Protein AF-Q31TM0-F1 (afdb_monomer_lite)

Secondary structure (DSSP, 8-state):
-PPPP---------S-HHHHHHHHHHS-----HHHHHHHHHHHHHHHHTT---SS-----GGG--TT-TT-S-----TTTTTTHHHHHHHHS-GGG--HHHHHHHHHH------HHHIIIIIHHHHTTT-S----HHHHHHTT-B-TTSPBTTGGGS-HHHHHHHT--GGGGPPSSHHHHHHHT-GGGGT-HHHHHHHS-HHHHHHHGGGS-HHHHHHTHHHHHHHHHHHHHHHHH-HHHHHHHHHHHHHHHHHHHSS--

Structure (mmCIF, N/CA/C/O backbone):
data_AF-Q31TM0-F1
#
_entry.id   AF-Q31TM0-F1
#
loop_
_atom_site.group_PDB
_atom_site.id
_atom_site.type_symbol
_atom_site.label_atom_id
_atom_site.label_alt_id
_atom_site.label_comp_id
_atom_site.label_asym_id
_atom_site.label_entity_id
_atom_site.label_seq_id
_atom_site.pdbx_PDB_ins_code
_atom_site.Cartn_x
_atom_site.Cartn_y
_atom_site.Cartn_z
_atom_site.occupancy
_atom_site.B_iso_or_equiv
_atom_site.auth_seq_id
_atom_site.auth_comp_id
_atom_site.auth_asym_id
_atom_site.auth_atom_id
_atom_site.pdbx_PDB_model_num
ATOM 1 N N . MET A 1 1 ? 28.522 33.015 -28.662 1.00 38.97 1 MET A N 1
ATOM 2 C CA . MET A 1 1 ? 28.038 31.876 -29.469 1.00 38.97 1 MET A CA 1
ATOM 3 C C . MET A 1 1 ? 28.571 30.618 -28.798 1.00 38.97 1 MET A C 1
ATOM 5 O O . MET A 1 1 ? 29.734 30.290 -28.986 1.00 38.97 1 MET A O 1
ATOM 9 N N . GLU A 1 2 ? 27.799 30.023 -27.887 1.00 43.00 2 GLU A N 1
ATOM 10 C CA . GLU A 1 2 ? 28.211 28.817 -27.150 1.00 43.00 2 GLU A CA 1
ATOM 11 C C . GLU A 1 2 ? 28.166 27.595 -28.074 1.00 43.00 2 GLU A C 1
ATOM 13 O O . GLU A 1 2 ? 27.165 27.345 -28.744 1.00 43.00 2 GLU A O 1
ATOM 18 N N . SER A 1 3 ? 29.270 26.850 -28.145 1.00 52.66 3 SER A N 1
ATOM 19 C CA . SER A 1 3 ? 29.362 25.613 -28.918 1.00 52.66 3 SER A CA 1
ATOM 20 C C . SER A 1 3 ? 28.694 24.461 -28.167 1.00 52.66 3 SER A C 1
ATOM 22 O O . SER A 1 3 ? 29.086 24.153 -27.042 1.00 52.66 3 SER A O 1
ATOM 24 N N . LEU A 1 4 ? 27.732 23.797 -28.810 1.00 50.12 4 LEU A N 1
ATOM 25 C CA . LEU A 1 4 ? 27.072 22.592 -28.298 1.00 50.12 4 LEU A CA 1
ATOM 26 C C . LEU A 1 4 ? 28.089 21.471 -27.982 1.00 50.12 4 LEU A C 1
ATOM 28 O O . LEU A 1 4 ? 29.068 21.306 -28.719 1.00 50.12 4 LEU A O 1
ATOM 32 N N . PRO A 1 5 ? 27.863 20.665 -26.925 1.00 53.03 5 PRO A N 1
ATOM 33 C CA . PRO A 1 5 ? 28.752 19.566 -26.560 1.00 53.03 5 PRO A CA 1
ATOM 34 C C . PRO A 1 5 ? 28.793 18.496 -27.664 1.00 53.03 5 PRO A C 1
ATOM 36 O O . PRO A 1 5 ? 27.768 17.948 -28.066 1.00 53.03 5 PRO A O 1
ATOM 39 N N . LYS A 1 6 ? 30.000 18.184 -28.155 1.00 64.81 6 LYS A N 1
ATOM 40 C CA . LYS A 1 6 ? 30.239 17.104 -29.124 1.00 64.81 6 LYS A CA 1
ATOM 41 C C . LYS A 1 6 ? 30.103 15.753 -28.421 1.00 64.81 6 LYS A C 1
ATOM 43 O O . LYS A 1 6 ? 30.952 15.392 -27.611 1.00 64.81 6 LYS A O 1
ATOM 48 N N . ILE A 1 7 ? 29.057 14.998 -28.751 1.00 67.88 7 ILE A N 1
ATOM 49 C CA . ILE A 1 7 ? 28.932 13.595 -28.340 1.00 67.88 7 ILE A CA 1
ATOM 50 C C . ILE A 1 7 ? 30.032 12.805 -29.069 1.00 67.88 7 ILE A C 1
ATOM 52 O O . ILE A 1 7 ? 30.091 12.865 -30.300 1.00 67.88 7 ILE A O 1
ATOM 56 N N . PRO A 1 8 ? 30.920 12.082 -28.366 1.00 70.25 8 PRO A N 1
ATOM 57 C CA . PRO A 1 8 ? 31.926 11.256 -29.016 1.00 70.25 8 PRO A CA 1
ATOM 58 C C . PRO A 1 8 ? 31.237 10.056 -29.673 1.00 70.25 8 PRO A C 1
ATOM 60 O O . PRO A 1 8 ? 30.862 9.091 -29.010 1.00 70.25 8 PRO A O 1
ATOM 63 N N . VAL A 1 9 ? 31.053 10.126 -30.990 1.00 71.88 9 VAL A N 1
ATOM 64 C CA . VAL A 1 9 ? 30.514 9.029 -31.799 1.00 71.88 9 VAL A CA 1
ATOM 65 C C . VAL A 1 9 ? 31.681 8.242 -32.388 1.00 71.88 9 VAL A C 1
ATOM 67 O O . VAL A 1 9 ? 32.534 8.807 -33.071 1.00 71.88 9 VAL A O 1
ATOM 70 N N . LYS A 1 10 ? 31.722 6.929 -32.140 1.00 70.81 10 LYS A N 1
ATOM 71 C CA . LYS A 1 10 ? 32.615 6.020 -32.869 1.00 70.81 10 LYS A CA 1
ATOM 72 C C . LYS A 1 10 ? 31.936 5.612 -34.170 1.00 70.81 10 LYS A C 1
ATOM 74 O O . LYS A 1 10 ? 30.923 4.921 -34.145 1.00 70.81 10 LYS A O 1
ATOM 79 N N . TYR A 1 11 ? 32.502 6.050 -35.287 1.00 78.81 11 TYR A N 1
ATOM 80 C CA . TYR A 1 11 ? 32.097 5.606 -36.614 1.00 78.81 11 TYR A CA 1
ATOM 81 C C . TYR A 1 11 ? 32.825 4.304 -36.952 1.00 78.81 11 TYR A C 1
ATOM 83 O O . TYR A 1 11 ? 34.052 4.244 -36.874 1.00 78.81 11 TYR A O 1
ATOM 91 N N . VAL A 1 12 ? 32.068 3.267 -37.302 1.00 78.69 12 VAL A N 1
ATOM 92 C CA . VAL A 1 12 ? 32.599 1.974 -37.741 1.00 78.69 12 VAL A CA 1
ATOM 93 C C . VAL A 1 12 ? 31.992 1.667 -39.100 1.00 78.69 12 VAL A C 1
ATOM 95 O O . VAL A 1 12 ? 30.773 1.705 -39.256 1.00 78.69 12 VAL A O 1
ATOM 98 N N . GLN A 1 13 ? 32.845 1.372 -40.077 1.00 79.38 13 GLN A N 1
ATOM 99 C CA . GLN A 1 13 ? 32.445 0.979 -41.420 1.00 79.38 13 GLN A CA 1
ATOM 100 C C . GLN A 1 13 ? 32.870 -0.469 -41.645 1.00 79.38 13 GLN A C 1
ATOM 102 O O . GLN A 1 13 ? 34.040 -0.797 -41.465 1.00 79.38 13 GLN A O 1
ATOM 107 N N . ALA A 1 14 ? 31.915 -1.317 -42.020 1.00 80.88 14 ALA A N 1
ATOM 108 C CA . ALA A 1 14 ? 32.162 -2.716 -42.341 1.00 80.88 14 ALA A CA 1
ATOM 109 C C . ALA A 1 14 ? 32.022 -2.943 -43.857 1.00 80.88 14 ALA A C 1
ATOM 111 O O . ALA A 1 14 ? 31.182 -2.297 -44.492 1.00 80.88 14 ALA A O 1
ATOM 112 N N . PRO A 1 15 ? 32.811 -3.858 -44.445 1.00 82.69 15 PRO A N 1
ATOM 113 C CA . PRO A 1 15 ? 32.737 -4.204 -45.864 1.00 82.69 15 PRO A CA 1
ATOM 114 C C . PRO A 1 15 ? 31.468 -4.994 -46.225 1.00 82.69 15 PRO A C 1
ATOM 116 O O . PRO A 1 15 ? 31.106 -5.071 -47.397 1.00 82.69 15 PRO A O 1
ATOM 119 N N . SER A 1 16 ? 30.783 -5.581 -45.237 1.00 86.38 16 SER A N 1
ATOM 120 C CA . SER A 1 16 ? 29.563 -6.364 -45.428 1.00 86.38 16 SER A CA 1
ATOM 121 C C . SER A 1 16 ? 28.640 -6.280 -44.215 1.00 86.38 16 SER A C 1
ATOM 123 O O . SER A 1 16 ? 29.090 -6.252 -43.070 1.00 86.38 16 SER A O 1
ATOM 125 N N . TYR A 1 17 ? 27.328 -6.326 -44.460 1.00 80.31 17 TYR A N 1
ATOM 126 C CA . TYR A 1 17 ? 26.327 -6.444 -43.397 1.00 80.31 17 TYR A CA 1
ATOM 127 C C . TYR A 1 17 ? 26.433 -7.763 -42.620 1.00 80.31 17 TYR A C 1
ATOM 129 O O . TYR A 1 17 ? 25.988 -7.827 -41.477 1.00 80.31 17 TYR A O 1
ATOM 137 N N . LYS A 1 18 ? 27.037 -8.807 -43.205 1.00 84.81 18 LYS A N 1
ATOM 138 C CA . LYS A 1 18 ? 27.198 -10.116 -42.558 1.00 84.81 18 LYS A CA 1
ATOM 139 C C . LYS A 1 18 ? 28.000 -10.018 -41.257 1.00 84.81 18 LYS A C 1
ATOM 141 O O . LYS A 1 18 ? 27.531 -10.497 -40.234 1.00 84.81 18 LYS A O 1
ATOM 146 N N . GLU A 1 19 ? 29.139 -9.330 -41.287 1.00 79.50 19 GLU A N 1
ATOM 147 C CA . GLU A 1 19 ? 30.010 -9.145 -40.116 1.00 79.50 19 GLU A CA 1
ATOM 148 C C . GLU A 1 19 ? 29.294 -8.372 -38.998 1.00 79.50 19 GLU A C 1
ATOM 150 O O . GLU A 1 19 ? 29.421 -8.690 -37.818 1.00 79.50 19 GLU A O 1
ATOM 155 N N . ILE A 1 20 ? 28.466 -7.389 -39.374 1.00 79.81 20 ILE A N 1
ATOM 156 C CA . ILE A 1 20 ? 27.627 -6.643 -38.429 1.00 79.81 20 ILE A CA 1
ATOM 157 C C . ILE A 1 20 ? 26.619 -7.588 -37.760 1.00 79.81 20 ILE A C 1
ATOM 159 O O . ILE A 1 20 ? 26.466 -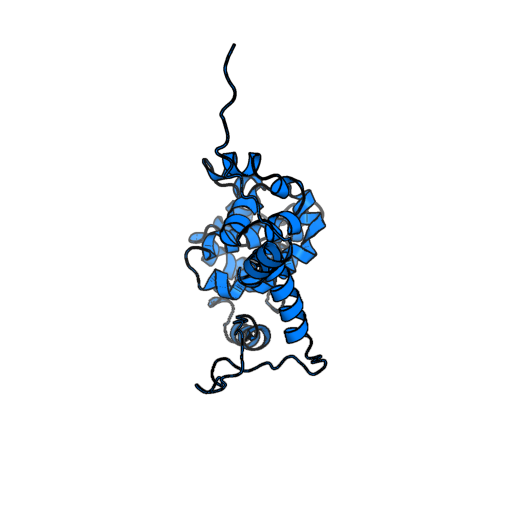7.561 -36.540 1.00 79.81 20 ILE A O 1
ATOM 163 N N . PHE A 1 21 ? 25.934 -8.430 -38.538 1.00 78.00 21 PHE A N 1
ATOM 164 C CA . PHE A 1 21 ? 24.945 -9.366 -38.002 1.00 78.00 21 PHE A CA 1
ATOM 165 C C . PHE A 1 21 ? 25.566 -10.484 -37.157 1.00 78.00 21 PHE A C 1
ATOM 167 O O . PHE A 1 21 ? 24.959 -10.868 -36.159 1.00 78.00 21 PHE A O 1
ATOM 174 N N . GLU A 1 22 ? 26.767 -10.961 -37.490 1.00 80.81 22 GLU A N 1
ATOM 175 C CA . GLU A 1 22 ? 27.511 -11.942 -36.687 1.00 80.81 22 GLU A CA 1
ATOM 176 C C . GLU A 1 22 ? 27.846 -11.372 -35.300 1.00 80.81 22 GLU A C 1
ATOM 178 O O . GLU A 1 22 ? 27.454 -11.952 -34.287 1.00 80.81 22 GLU A O 1
ATOM 183 N N . VAL A 1 23 ? 28.411 -10.163 -35.229 1.00 79.00 23 VAL A N 1
ATOM 184 C CA . VAL A 1 23 ? 28.702 -9.490 -33.947 1.00 79.00 23 VAL A CA 1
ATOM 185 C C . VAL A 1 23 ? 27.425 -9.205 -33.143 1.00 79.00 23 VAL A C 1
ATOM 187 O O . VAL A 1 23 ? 27.385 -9.388 -31.922 1.00 79.00 23 VAL A O 1
ATOM 190 N N . LEU A 1 24 ? 26.343 -8.787 -33.808 1.00 69.94 24 LEU A N 1
ATOM 191 C CA . LEU A 1 24 ? 25.044 -8.589 -33.155 1.00 69.94 24 LEU A CA 1
ATOM 192 C C . LEU A 1 24 ? 24.437 -9.902 -32.638 1.00 69.94 24 LEU A C 1
ATOM 194 O O . LEU A 1 24 ? 23.690 -9.869 -31.660 1.00 69.94 24 LEU A O 1
ATOM 198 N N . SER A 1 25 ? 24.748 -11.038 -33.267 1.00 70.44 25 SER A N 1
ATOM 199 C CA . SER A 1 25 ? 24.285 -12.363 -32.841 1.00 70.44 25 SER A CA 1
ATOM 200 C C . SER A 1 25 ? 25.057 -12.909 -31.636 1.00 70.44 25 SER A C 1
ATOM 202 O O . SER A 1 25 ? 24.469 -13.577 -30.788 1.00 70.44 25 SER A O 1
ATOM 204 N N . GLU A 1 26 ? 26.340 -12.560 -31.506 1.00 70.19 26 GLU A N 1
ATOM 205 C CA . GLU A 1 26 ? 27.192 -12.906 -30.357 1.00 70.19 26 GLU A CA 1
ATOM 206 C C . GLU A 1 26 ? 26.934 -12.008 -29.141 1.00 70.19 26 GLU A C 1
ATOM 208 O O . GLU A 1 26 ? 27.196 -12.373 -27.989 1.00 70.19 26 GLU A O 1
ATOM 213 N N . THR A 1 27 ? 26.377 -10.820 -29.375 1.00 62.19 27 THR A N 1
ATOM 214 C CA . THR A 1 27 ? 25.988 -9.916 -28.300 1.00 62.19 27 THR A CA 1
ATOM 215 C C . THR A 1 27 ? 24.775 -10.502 -27.579 1.00 62.19 27 THR A C 1
ATOM 217 O O . THR A 1 27 ? 23.656 -10.444 -28.088 1.00 62.19 27 THR A O 1
ATOM 220 N N . LYS A 1 28 ? 24.968 -11.044 -26.364 1.00 56.69 28 LYS A N 1
ATOM 221 C CA . LYS A 1 28 ? 23.858 -11.470 -25.493 1.00 56.69 28 LYS A CA 1
ATOM 222 C C . LYS A 1 28 ? 22.841 -10.333 -25.401 1.00 56.69 28 LYS A C 1
ATOM 224 O O . LYS A 1 28 ? 23.113 -9.311 -24.764 1.00 56.69 28 LYS A O 1
ATOM 229 N N . LYS A 1 29 ? 21.678 -10.499 -26.045 1.00 54.84 29 LYS A N 1
ATOM 230 C CA . LYS A 1 29 ? 20.585 -9.527 -25.973 1.00 54.84 29 LYS A CA 1
ATOM 231 C C . LYS A 1 29 ? 20.270 -9.300 -24.500 1.00 54.84 29 LYS A C 1
ATOM 233 O O . LYS A 1 29 ? 19.798 -10.202 -23.813 1.00 54.84 29 LYS A O 1
ATOM 238 N N . ARG A 1 30 ? 20.535 -8.091 -24.005 1.00 57.09 30 ARG A N 1
ATOM 239 C CA . ARG A 1 30 ? 20.013 -7.673 -22.707 1.00 57.09 30 ARG A CA 1
ATOM 240 C C . ARG A 1 30 ? 18.519 -7.486 -22.898 1.00 57.09 30 ARG A C 1
ATOM 242 O O . ARG A 1 30 ? 18.095 -6.479 -23.457 1.00 57.09 30 ARG A O 1
ATOM 249 N N . ILE A 1 31 ? 17.740 -8.487 -22.497 1.00 61.06 31 ILE A N 1
ATOM 250 C CA . ILE A 1 31 ? 16.290 -8.348 -22.391 1.00 61.06 31 ILE A CA 1
ATOM 251 C C . ILE A 1 31 ? 16.054 -7.140 -21.474 1.00 61.06 31 ILE A C 1
ATOM 253 O O . ILE A 1 31 ? 16.575 -7.134 -20.353 1.00 61.06 31 ILE A O 1
ATOM 257 N N . PRO A 1 32 ? 15.346 -6.093 -21.934 1.00 64.19 32 PRO A N 1
ATOM 258 C CA . PRO A 1 32 ? 15.011 -4.972 -21.073 1.00 64.19 32 PRO A CA 1
ATOM 259 C C . PRO A 1 32 ? 14.330 -5.486 -19.805 1.00 64.19 32 PRO A C 1
ATOM 261 O O . PRO A 1 32 ? 13.480 -6.372 -19.880 1.00 64.19 32 PRO A O 1
ATOM 264 N N . ALA A 1 33 ? 14.685 -4.938 -18.643 1.00 62.59 33 ALA A N 1
ATOM 265 C CA . ALA A 1 33 ? 14.184 -5.443 -17.364 1.00 62.59 33 ALA A CA 1
ATOM 266 C C . ALA A 1 33 ? 12.644 -5.492 -17.304 1.00 62.59 33 ALA A C 1
ATOM 268 O O . ALA A 1 33 ? 12.092 -6.430 -16.737 1.00 62.59 33 ALA A O 1
ATOM 269 N N . HIS A 1 34 ? 11.956 -4.543 -17.955 1.00 61.97 34 HIS A N 1
ATOM 270 C CA . HIS A 1 34 ? 10.495 -4.539 -18.065 1.00 61.97 34 HIS A CA 1
ATOM 271 C C . HIS A 1 34 ? 9.962 -5.754 -18.839 1.00 61.97 34 HIS A C 1
ATOM 273 O O . HIS A 1 34 ? 8.989 -6.361 -18.412 1.00 61.97 34 HIS A O 1
ATOM 279 N N . LEU A 1 35 ? 10.619 -6.162 -19.931 1.00 68.06 35 LEU A N 1
ATOM 280 C CA . LEU A 1 35 ? 10.213 -7.318 -20.731 1.00 68.06 35 LEU A CA 1
ATOM 281 C C . LEU A 1 35 ? 10.465 -8.618 -19.970 1.00 68.06 35 LEU A C 1
ATOM 283 O O . LEU A 1 35 ? 9.614 -9.498 -19.960 1.00 68.06 35 LEU A O 1
ATOM 287 N N . PHE A 1 36 ? 11.585 -8.704 -19.251 1.00 65.50 36 PHE A N 1
ATOM 288 C CA . PHE A 1 36 ? 11.848 -9.832 -18.360 1.00 65.50 36 PHE A CA 1
ATOM 289 C C . PHE A 1 36 ? 10.828 -9.907 -17.213 1.00 65.50 36 PHE A C 1
ATOM 291 O O . PHE A 1 36 ? 10.400 -10.997 -16.846 1.00 65.50 36 PHE A O 1
ATOM 298 N N . ARG A 1 37 ? 10.393 -8.758 -16.674 1.00 64.31 37 ARG A N 1
ATOM 299 C CA . ARG A 1 37 ? 9.325 -8.680 -15.670 1.00 64.31 37 ARG A CA 1
ATOM 300 C C . ARG A 1 37 ? 7.985 -9.124 -16.251 1.00 64.31 37 ARG A C 1
ATOM 302 O O . ARG A 1 37 ? 7.357 -9.974 -15.649 1.00 64.31 37 ARG A O 1
ATOM 309 N N . MET A 1 38 ? 7.591 -8.641 -17.430 1.00 65.44 38 MET A N 1
ATOM 310 C CA . MET A 1 38 ? 6.354 -9.080 -18.094 1.00 65.44 38 MET A CA 1
ATOM 311 C C . MET A 1 38 ? 6.355 -10.591 -18.346 1.00 65.44 38 MET A C 1
ATOM 313 O O . MET A 1 38 ? 5.402 -11.261 -17.973 1.00 65.44 38 MET A O 1
ATOM 317 N N . ILE A 1 39 ? 7.458 -11.144 -18.864 1.00 68.69 39 ILE A N 1
ATOM 318 C CA . ILE A 1 39 ? 7.608 -12.594 -19.068 1.00 68.69 39 ILE A CA 1
ATOM 319 C C . ILE A 1 39 ? 7.514 -13.345 -17.737 1.00 68.69 39 ILE A C 1
ATOM 321 O O . ILE A 1 39 ? 6.823 -14.354 -17.650 1.00 68.69 39 ILE A O 1
ATOM 325 N N . LYS A 1 40 ? 8.183 -12.861 -16.682 1.00 64.25 40 LYS A N 1
ATOM 326 C CA . LYS A 1 40 ? 8.108 -13.469 -15.347 1.00 64.25 40 LYS A CA 1
ATOM 327 C C . LYS A 1 40 ? 6.675 -13.465 -14.800 1.00 64.25 40 LYS A C 1
ATOM 329 O O . LYS A 1 40 ? 6.325 -14.399 -14.079 1.00 64.25 40 LYS A O 1
ATOM 334 N N . ASP A 1 41 ? 5.888 -12.446 -15.135 1.00 62.53 41 ASP A N 1
ATOM 335 C CA . ASP A 1 41 ? 4.529 -12.221 -14.635 1.00 62.53 41 ASP A CA 1
ATOM 336 C C . ASP A 1 41 ? 3.517 -13.083 -15.399 1.00 62.53 41 ASP A C 1
ATOM 338 O O . ASP A 1 41 ? 2.714 -13.764 -14.769 1.00 62.53 41 ASP A O 1
ATOM 342 N N . GLU A 1 42 ? 3.631 -13.178 -16.726 1.00 61.50 42 GLU A N 1
ATOM 343 C CA . GLU A 1 42 ? 2.877 -14.153 -17.531 1.00 61.50 42 GLU A CA 1
ATOM 344 C C . GLU A 1 42 ? 3.193 -15.595 -17.112 1.00 61.50 42 GLU A C 1
ATOM 346 O O . GLU A 1 42 ? 2.299 -16.427 -16.961 1.00 61.50 42 GLU A O 1
ATOM 351 N N . LEU A 1 43 ? 4.471 -15.885 -16.858 1.00 63.19 43 LEU A N 1
ATOM 352 C CA . LEU A 1 43 ? 4.925 -17.191 -16.393 1.00 63.19 43 LEU A CA 1
ATOM 353 C C . LEU A 1 43 ? 4.400 -17.516 -14.982 1.00 63.19 43 LEU A C 1
ATOM 355 O O . LEU A 1 43 ? 4.104 -18.671 -14.699 1.00 63.19 43 LEU A O 1
ATOM 359 N N . TYR A 1 44 ? 4.232 -16.514 -14.112 1.00 57.91 44 TYR A N 1
ATOM 360 C CA . TYR A 1 44 ? 3.639 -16.680 -12.780 1.00 57.91 44 TYR A CA 1
ATOM 361 C C . TYR A 1 44 ? 2.160 -17.082 -12.848 1.00 57.91 44 TYR A C 1
ATOM 363 O O . TYR A 1 44 ? 1.756 -18.031 -12.180 1.00 57.91 44 TYR A O 1
ATOM 371 N N . GLU A 1 45 ? 1.369 -16.403 -13.681 1.00 56.94 45 GLU A N 1
ATOM 372 C CA . GLU A 1 45 ? -0.050 -16.728 -13.879 1.00 56.94 45 GLU A CA 1
ATOM 373 C C . GLU A 1 45 ? -0.229 -18.128 -14.489 1.00 56.94 45 GLU A C 1
ATOM 375 O O . GLU A 1 45 ? -1.104 -18.883 -14.067 1.00 56.94 45 GLU A O 1
ATOM 380 N N . LEU A 1 46 ? 0.652 -18.529 -15.414 1.00 57.56 46 LEU A N 1
ATOM 381 C CA . LEU A 1 46 ? 0.677 -19.892 -15.962 1.00 57.56 46 LEU A CA 1
ATOM 382 C C . LEU A 1 46 ? 0.971 -20.958 -14.892 1.00 57.56 46 LEU A C 1
ATOM 384 O O . LEU A 1 46 ? 0.383 -22.033 -14.922 1.00 57.56 46 LEU A O 1
ATOM 388 N N . VAL A 1 47 ? 1.862 -20.669 -13.938 1.00 56.28 47 VAL A N 1
ATOM 389 C CA . VAL A 1 47 ? 2.186 -21.579 -12.824 1.00 56.28 47 VAL A CA 1
ATOM 390 C C . VAL A 1 47 ? 1.044 -21.664 -11.805 1.00 56.28 47 VAL A C 1
ATOM 392 O O . VAL A 1 47 ? 0.804 -22.733 -11.254 1.00 56.28 47 VAL A O 1
ATOM 395 N N . LEU A 1 48 ? 0.330 -20.564 -11.552 1.00 52.88 48 LEU A N 1
ATOM 396 C CA . LEU A 1 48 ? -0.804 -20.538 -10.621 1.00 52.88 48 LEU A CA 1
ATOM 397 C C . LEU A 1 48 ? -2.052 -21.253 -11.149 1.00 52.88 48 LEU A C 1
ATOM 399 O O . LEU A 1 48 ? -2.844 -21.754 -10.356 1.00 52.88 48 LEU A O 1
ATOM 403 N N . THR A 1 49 ? -2.255 -21.250 -12.466 1.00 53.88 49 THR A N 1
ATOM 404 C CA . THR A 1 49 ? -3.481 -21.760 -13.102 1.00 53.88 49 THR A CA 1
ATOM 405 C C . THR A 1 49 ? -3.455 -23.261 -13.394 1.00 53.88 49 THR A C 1
ATOM 407 O O . THR A 1 49 ? -4.477 -23.795 -13.813 1.00 53.88 49 THR A O 1
ATOM 410 N N . ASP A 1 50 ? -2.326 -23.938 -13.145 1.00 49.25 50 ASP A N 1
ATOM 411 C CA . ASP A 1 50 ? -2.128 -25.385 -13.342 1.00 49.25 50 ASP A CA 1
ATOM 412 C C . ASP A 1 50 ? -2.582 -25.894 -14.733 1.00 49.25 50 ASP A C 1
ATOM 414 O O . ASP A 1 50 ? -2.983 -27.046 -14.884 1.00 49.25 50 ASP A O 1
ATOM 418 N N . ASP A 1 51 ? -2.499 -25.047 -15.774 1.00 48.66 51 ASP A N 1
ATOM 419 C CA . ASP A 1 51 ? -2.689 -25.434 -17.185 1.00 48.66 51 ASP A CA 1
ATOM 420 C C . ASP A 1 51 ? -1.332 -25.488 -17.913 1.00 48.66 51 ASP A C 1
ATOM 422 O O . ASP A 1 51 ? -0.965 -24.585 -18.682 1.00 48.66 51 ASP A O 1
ATOM 426 N N . PRO A 1 52 ? -0.520 -26.536 -17.677 1.00 47.16 52 PRO A N 1
ATOM 427 C CA . PRO A 1 52 ? 0.701 -26.734 -18.418 1.00 47.16 52 PRO A CA 1
ATOM 428 C C . PRO A 1 52 ? 0.323 -27.229 -19.813 1.00 47.16 52 PRO A C 1
ATOM 430 O O . PRO A 1 52 ? 0.162 -28.426 -20.051 1.00 47.16 52 PRO A O 1
ATOM 433 N N . LYS A 1 53 ? 0.303 -26.330 -20.799 1.00 47.59 53 LYS A N 1
ATOM 434 C CA . LYS A 1 53 ? 0.370 -26.708 -22.224 1.00 47.59 53 LYS A CA 1
ATOM 435 C C . LYS A 1 53 ? 1.760 -27.261 -22.596 1.00 47.59 53 LYS A C 1
ATOM 437 O O . LYS A 1 53 ? 2.433 -26.774 -23.503 1.00 47.59 53 LYS A O 1
ATOM 442 N N . GLY A 1 54 ? 2.215 -28.273 -21.856 1.00 42.69 54 GLY A N 1
ATOM 443 C CA . GLY A 1 54 ? 3.259 -29.234 -22.212 1.00 42.69 54 GLY A CA 1
ATOM 444 C C . GLY A 1 54 ? 4.723 -28.796 -22.116 1.00 42.69 54 GLY A C 1
ATOM 445 O O . GLY A 1 54 ? 5.587 -29.644 -22.308 1.00 42.69 54 GLY A O 1
ATOM 446 N N . LYS A 1 55 ? 5.045 -27.523 -21.839 1.00 50.19 55 LYS A N 1
ATOM 447 C CA . LYS A 1 55 ? 6.447 -27.036 -21.852 1.00 50.19 55 LYS A CA 1
ATOM 448 C C . LYS A 1 55 ? 6.941 -26.384 -20.560 1.00 50.19 55 LYS A C 1
ATOM 450 O O . LYS A 1 55 ? 8.089 -25.954 -20.509 1.00 50.19 55 LYS A O 1
ATOM 455 N N . LEU A 1 56 ? 6.102 -26.317 -19.531 1.00 50.44 56 LEU A N 1
ATOM 456 C CA . LEU A 1 56 ? 6.439 -25.713 -18.247 1.00 50.44 56 LEU A CA 1
ATOM 457 C C . LEU A 1 56 ? 6.395 -26.772 -17.154 1.00 50.44 56 LEU A C 1
ATOM 459 O O . LEU A 1 56 ? 5.364 -27.406 -16.949 1.00 50.44 56 LEU A O 1
ATOM 463 N N . TYR A 1 57 ? 7.529 -26.977 -16.487 1.00 52.81 57 TYR A N 1
ATOM 464 C CA . TYR A 1 57 ? 7.673 -27.971 -15.433 1.00 52.81 57 TYR A CA 1
ATOM 465 C C . TYR A 1 57 ? 7.910 -27.257 -14.099 1.00 52.81 57 TYR A C 1
ATOM 467 O O . TYR A 1 57 ? 8.938 -26.608 -13.913 1.00 52.81 57 TYR A O 1
ATOM 475 N N . VAL A 1 58 ? 6.955 -27.364 -13.174 1.00 52.75 58 VAL A N 1
ATOM 476 C CA . VAL A 1 58 ? 7.019 -26.743 -11.842 1.00 52.75 58 VAL A CA 1
ATOM 477 C C . VAL A 1 58 ? 7.560 -27.772 -10.847 1.00 52.75 58 VAL A C 1
ATOM 479 O O . VAL A 1 58 ? 7.008 -28.863 -10.709 1.00 52.75 58 VAL A O 1
ATOM 482 N N . ARG A 1 59 ? 8.671 -27.458 -10.171 1.00 55.41 59 ARG A N 1
ATOM 483 C CA . ARG A 1 59 ? 9.263 -28.283 -9.101 1.00 55.41 59 ARG A CA 1
ATOM 484 C C . ARG A 1 59 ? 9.346 -27.468 -7.819 1.00 55.41 59 ARG A C 1
ATOM 486 O O . ARG A 1 59 ? 9.682 -26.287 -7.863 1.00 55.41 59 ARG A O 1
ATOM 493 N N . ASP A 1 60 ? 9.112 -28.128 -6.689 1.00 53.16 60 ASP A N 1
ATOM 494 C CA . ASP A 1 60 ? 9.500 -27.592 -5.385 1.00 53.16 60 ASP A CA 1
ATOM 495 C C . ASP A 1 60 ? 11.009 -27.338 -5.360 1.00 53.16 60 ASP A C 1
ATOM 497 O O . ASP A 1 60 ? 11.791 -28.174 -5.823 1.00 53.16 60 ASP A O 1
ATOM 501 N N . SER A 1 61 ? 11.419 -26.214 -4.769 1.00 50.38 61 SER A N 1
ATOM 502 C CA . SER A 1 61 ? 12.830 -25.825 -4.649 1.00 50.38 61 SER A CA 1
ATOM 503 C C . SER A 1 61 ? 13.689 -26.879 -3.945 1.00 50.38 61 SER A C 1
ATOM 505 O O . SER A 1 61 ? 14.875 -26.987 -4.227 1.00 50.38 61 SER A O 1
ATOM 507 N N . GLU A 1 62 ? 13.089 -27.676 -3.060 1.00 54.94 62 GLU A N 1
ATOM 508 C CA . GLU A 1 62 ? 13.755 -28.748 -2.308 1.00 54.94 62 GLU A CA 1
ATOM 509 C C . GLU A 1 62 ? 13.980 -30.029 -3.132 1.00 54.94 62 GLU A C 1
ATOM 511 O O . GLU A 1 62 ? 14.734 -30.902 -2.716 1.00 54.94 62 GLU A O 1
ATOM 516 N N . LYS A 1 63 ? 13.338 -30.157 -4.302 1.00 54.22 63 LYS A N 1
ATOM 517 C CA . LYS A 1 63 ? 13.424 -31.332 -5.193 1.00 54.22 63 LYS A CA 1
ATOM 518 C C . LYS A 1 63 ? 14.266 -31.075 -6.444 1.00 54.22 63 LYS A C 1
ATOM 520 O O . LYS A 1 63 ? 14.186 -31.843 -7.404 1.00 54.22 63 LYS A O 1
ATOM 525 N N . ILE A 1 64 ? 15.020 -29.978 -6.476 1.00 57.34 64 ILE A N 1
ATOM 526 C CA . ILE A 1 64 ? 15.950 -29.699 -7.569 1.00 57.34 64 ILE A CA 1
ATOM 527 C C . ILE A 1 64 ? 17.194 -30.559 -7.328 1.00 57.34 64 ILE A C 1
ATOM 529 O O . ILE A 1 64 ? 18.046 -30.211 -6.517 1.00 57.34 64 ILE A O 1
ATOM 533 N N . GLU A 1 65 ? 17.279 -31.707 -8.000 1.00 54.19 65 GLU A N 1
ATOM 534 C CA . GLU A 1 65 ? 18.499 -32.517 -8.006 1.00 54.19 65 GLU A CA 1
ATOM 535 C C . GLU A 1 65 ? 19.638 -31.745 -8.692 1.00 54.19 65 GLU A C 1
ATOM 537 O O . GLU A 1 65 ? 19.473 -31.200 -9.792 1.00 54.19 65 GLU A O 1
ATOM 542 N N . GLU A 1 66 ? 20.810 -31.713 -8.051 1.00 48.34 66 GLU A N 1
ATOM 543 C CA . GLU A 1 66 ? 22.056 -31.202 -8.627 1.00 48.34 66 GLU A CA 1
ATOM 544 C C . GLU A 1 66 ? 22.497 -32.112 -9.787 1.00 48.34 66 GLU A C 1
ATOM 546 O O . GLU A 1 66 ? 23.288 -33.035 -9.618 1.00 48.34 66 GLU A O 1
ATOM 551 N N . GLY A 1 67 ? 21.943 -31.902 -10.983 1.00 50.25 67 GLY A N 1
ATOM 552 C CA . GLY A 1 67 ? 22.310 -32.731 -12.136 1.00 50.25 67 GLY A CA 1
ATOM 553 C C . GLY A 1 67 ? 21.508 -32.560 -13.422 1.00 50.25 67 GLY A C 1
ATOM 554 O O . GLY A 1 67 ? 21.911 -33.106 -14.448 1.00 50.25 67 GLY A O 1
ATOM 555 N N . VAL A 1 68 ? 20.410 -31.795 -13.438 1.00 48.88 68 VAL A N 1
ATOM 556 C CA . VAL A 1 68 ? 19.640 -31.576 -14.678 1.00 48.88 68 VAL A CA 1
ATOM 557 C C . VAL A 1 68 ? 20.308 -30.493 -15.534 1.00 48.88 68 VAL A C 1
ATOM 559 O O . VAL A 1 68 ? 19.967 -29.312 -15.478 1.00 48.88 68 VAL A O 1
ATOM 562 N N . SER A 1 69 ? 21.281 -30.913 -16.342 1.00 45.31 69 SER A N 1
ATOM 563 C CA . SER A 1 69 ? 22.139 -30.059 -17.178 1.00 45.31 69 SER A CA 1
ATOM 564 C C . SER A 1 69 ? 21.455 -29.418 -18.397 1.00 45.31 69 SER A C 1
ATOM 566 O O . SER A 1 69 ? 22.126 -28.765 -19.192 1.00 45.31 69 SER A O 1
ATOM 568 N N . THR A 1 70 ? 20.134 -29.551 -18.552 1.00 45.09 70 THR A N 1
ATOM 569 C CA . THR A 1 70 ? 19.383 -28.977 -19.687 1.00 45.09 70 THR A CA 1
ATOM 570 C C . THR A 1 70 ? 18.471 -27.811 -19.307 1.00 45.09 70 THR A C 1
ATOM 572 O O . THR A 1 70 ? 17.634 -27.405 -20.110 1.00 45.09 70 THR A O 1
ATOM 575 N N . THR A 1 71 ? 18.598 -27.260 -18.099 1.00 47.66 71 THR A N 1
ATOM 576 C CA . THR A 1 71 ? 17.774 -26.117 -17.679 1.00 47.66 71 THR A CA 1
ATOM 577 C C . THR A 1 71 ? 18.535 -24.816 -17.927 1.00 47.66 71 THR A C 1
ATOM 579 O O . THR A 1 71 ? 19.432 -24.464 -17.167 1.00 47.66 71 THR A O 1
ATOM 582 N N . GLU A 1 72 ? 18.198 -24.101 -19.004 1.00 48.12 72 GLU A N 1
ATOM 583 C CA . GLU A 1 72 ? 18.903 -22.871 -19.408 1.00 48.12 72 GLU A CA 1
ATOM 584 C C . GLU A 1 72 ? 18.707 -21.697 -18.430 1.00 48.12 72 GLU A C 1
ATOM 586 O O . GLU A 1 72 ? 19.534 -20.785 -18.390 1.00 48.12 72 GLU A O 1
ATOM 591 N N . PHE A 1 73 ? 17.648 -21.706 -17.613 1.00 43.75 73 PHE A N 1
ATOM 592 C CA . PHE A 1 73 ? 17.444 -20.735 -16.536 1.00 43.75 73 PHE A CA 1
ATOM 593 C C . PHE A 1 73 ? 16.458 -21.256 -15.478 1.00 43.75 73 PHE A C 1
ATOM 595 O O . PHE A 1 73 ? 15.475 -21.919 -15.798 1.00 43.75 73 PHE A O 1
ATOM 602 N N . VAL A 1 74 ? 16.700 -20.916 -14.208 1.00 50.16 74 VAL A N 1
ATOM 603 C CA . VAL A 1 74 ? 15.801 -21.209 -13.079 1.00 50.16 74 VAL A CA 1
ATOM 604 C C . VAL A 1 74 ? 15.202 -19.896 -12.579 1.00 50.16 74 VAL A C 1
ATOM 606 O O . VAL A 1 74 ? 15.933 -18.941 -12.313 1.00 50.16 74 VAL A O 1
ATOM 609 N N . VAL A 1 75 ? 13.875 -19.838 -12.435 1.00 51.69 75 VAL A N 1
ATOM 610 C CA . VAL A 1 75 ? 13.166 -18.686 -11.856 1.00 51.69 75 VAL A CA 1
ATOM 611 C C . VAL A 1 75 ? 12.536 -19.103 -10.534 1.00 51.69 75 VAL A C 1
ATOM 613 O O . VAL A 1 75 ? 11.614 -19.911 -10.502 1.00 51.69 75 VAL A O 1
ATOM 616 N N . GLY A 1 76 ? 13.029 -18.534 -9.433 1.00 48.62 76 GLY A N 1
ATOM 617 C CA . GLY A 1 76 ? 12.420 -18.711 -8.118 1.00 48.62 76 GLY A CA 1
ATOM 618 C C . GLY A 1 76 ? 11.109 -17.931 -8.011 1.00 48.62 76 GLY A C 1
ATOM 619 O O . GLY A 1 76 ? 11.106 -16.697 -8.078 1.00 48.62 76 GLY A O 1
ATOM 620 N N . TYR A 1 77 ? 10.004 -18.649 -7.824 1.00 54.72 77 TYR A N 1
ATOM 621 C CA . TYR A 1 77 ? 8.703 -18.083 -7.483 1.00 54.72 77 TYR A CA 1
ATOM 622 C C . TYR A 1 77 ? 8.465 -18.248 -5.984 1.00 54.72 77 TYR A C 1
ATOM 624 O O . TYR A 1 77 ? 8.117 -19.325 -5.515 1.00 54.72 77 TYR A O 1
ATOM 632 N N . GLY A 1 78 ? 8.639 -17.168 -5.219 1.00 46.62 78 GLY A N 1
ATOM 633 C CA . GLY A 1 78 ? 8.447 -17.176 -3.761 1.00 46.62 78 GLY A CA 1
ATOM 634 C C . GLY A 1 78 ? 6.992 -17.327 -3.297 1.00 46.62 78 GLY A C 1
ATOM 635 O O . GLY A 1 78 ? 6.738 -17.237 -2.102 1.00 46.62 78 GLY A O 1
ATOM 636 N N . ALA A 1 79 ? 6.041 -17.532 -4.215 1.00 43.91 79 ALA A N 1
ATOM 637 C CA . ALA A 1 79 ? 4.609 -17.396 -3.956 1.00 43.91 79 ALA A CA 1
ATOM 638 C C . ALA A 1 79 ? 3.785 -18.689 -4.137 1.00 43.91 79 ALA A C 1
ATOM 640 O O . ALA A 1 79 ? 2.563 -18.642 -4.062 1.00 43.91 79 ALA A O 1
ATOM 641 N N . ILE A 1 80 ? 4.414 -19.870 -4.214 1.00 43.69 80 ILE A N 1
ATOM 642 C CA . ILE A 1 80 ? 3.703 -21.160 -4.015 1.00 43.69 80 ILE A CA 1
ATOM 643 C C . ILE A 1 80 ? 3.449 -21.411 -2.499 1.00 43.69 80 ILE A C 1
ATOM 645 O O . ILE A 1 80 ? 3.232 -22.526 -2.041 1.00 43.69 80 ILE A O 1
ATOM 649 N N . SER A 1 81 ? 3.478 -20.359 -1.668 1.00 41.53 81 SER A N 1
ATOM 650 C CA . SER A 1 81 ? 3.156 -20.415 -0.231 1.00 41.53 81 SER A CA 1
ATOM 651 C C . SER A 1 81 ? 1.693 -20.052 0.078 1.00 41.53 81 SER A C 1
ATOM 653 O O . SER A 1 81 ? 1.237 -20.254 1.206 1.00 41.53 81 SER A O 1
ATOM 655 N N . MET A 1 82 ? 0.946 -19.583 -0.934 1.00 43.47 82 MET A N 1
ATOM 656 C CA . MET A 1 82 ? -0.401 -18.997 -0.820 1.00 43.47 82 MET A CA 1
ATOM 657 C C . MET A 1 82 ? -1.407 -19.873 -0.056 1.00 43.47 82 MET A C 1
ATOM 659 O O . MET A 1 82 ? -2.279 -19.339 0.619 1.00 43.47 82 MET A O 1
ATOM 663 N N . VAL A 1 83 ? -1.262 -21.201 -0.108 1.00 41.97 83 VAL A N 1
ATOM 664 C CA . VAL A 1 83 ? -2.197 -22.146 0.529 1.00 41.97 83 VAL A CA 1
ATOM 665 C C . VAL A 1 83 ? -1.786 -22.528 1.960 1.00 41.97 83 VAL A C 1
ATOM 667 O O . VAL A 1 83 ? -2.642 -22.837 2.778 1.00 41.97 83 VAL A O 1
ATOM 670 N N . LYS A 1 84 ? -0.495 -22.469 2.320 1.00 36.94 84 LYS A N 1
ATOM 671 C CA . LYS A 1 84 ? -0.011 -23.021 3.605 1.00 36.94 84 LYS A CA 1
ATOM 672 C C . LYS A 1 84 ? -0.012 -22.024 4.767 1.00 36.94 84 LYS A C 1
ATOM 674 O O . LYS A 1 84 ? 0.008 -22.436 5.922 1.00 36.94 84 LYS A O 1
ATOM 679 N N . LYS A 1 85 ? -0.014 -20.711 4.503 1.00 43.12 85 LYS A N 1
ATOM 680 C CA . LYS A 1 85 ? 0.050 -19.694 5.574 1.00 43.12 85 LYS A CA 1
ATOM 681 C C . LYS A 1 85 ? -1.303 -19.192 6.062 1.00 43.12 85 LYS A C 1
ATOM 683 O O . LYS A 1 85 ? -1.373 -18.791 7.223 1.00 43.12 85 LYS A O 1
ATOM 688 N N . SER A 1 86 ? -2.356 -19.261 5.247 1.00 41.38 86 SER A N 1
ATOM 689 C CA . SER A 1 86 ? -3.729 -18.974 5.690 1.00 41.38 86 SER A CA 1
ATOM 690 C C . SER A 1 86 ? -4.160 -19.911 6.823 1.00 41.38 86 SER A C 1
ATOM 692 O O . SER A 1 86 ? -4.791 -19.469 7.776 1.00 41.38 86 SER A O 1
ATOM 694 N N . GLU A 1 87 ? -3.720 -21.173 6.790 1.00 37.47 87 GLU A N 1
ATOM 695 C CA . GLU A 1 87 ? -3.970 -22.145 7.864 1.00 37.47 87 GLU A CA 1
ATOM 696 C C . GLU A 1 87 ? -3.288 -21.758 9.190 1.00 37.47 87 GLU A C 1
ATOM 698 O O . GLU A 1 87 ? -3.872 -21.935 10.258 1.00 37.47 87 GLU A O 1
ATOM 703 N N . SER A 1 88 ? -2.093 -21.147 9.142 1.00 42.09 88 SER A N 1
ATOM 704 C CA . SER A 1 88 ? -1.371 -20.697 10.348 1.00 42.09 88 SER A CA 1
ATOM 705 C C . SER A 1 88 ? -2.015 -19.489 11.039 1.00 42.09 88 SER A C 1
ATOM 707 O O . SER A 1 88 ? -1.842 -19.296 12.243 1.00 42.09 88 SER A O 1
ATOM 709 N N . MET A 1 89 ? -2.785 -18.686 10.293 1.00 46.81 89 MET A N 1
ATOM 710 C CA . MET A 1 89 ? -3.507 -17.535 10.842 1.00 46.81 89 MET A CA 1
ATOM 711 C C . MET A 1 89 ? -4.715 -17.984 11.667 1.00 46.81 89 MET A C 1
ATOM 713 O O . MET A 1 89 ? -4.971 -17.413 12.721 1.00 46.81 89 MET A O 1
ATOM 717 N N . ALA A 1 90 ? -5.386 -19.068 11.260 1.00 46.66 90 ALA A N 1
ATOM 718 C CA . ALA A 1 90 ? -6.483 -19.670 12.019 1.00 46.66 90 ALA A CA 1
ATOM 719 C C . ALA A 1 90 ? -6.032 -20.288 13.361 1.00 46.66 90 ALA A C 1
ATOM 721 O O . ALA A 1 90 ? -6.852 -20.486 14.254 1.00 46.66 90 ALA A O 1
ATOM 722 N N . THR A 1 91 ? -4.736 -20.593 13.525 1.00 44.12 91 THR A N 1
ATOM 723 C CA . THR A 1 91 ? -4.190 -21.188 14.761 1.00 44.12 91 THR A CA 1
ATOM 724 C C . THR A 1 91 ? -3.828 -20.146 15.827 1.00 44.12 91 THR A C 1
ATOM 726 O O . THR A 1 91 ? -3.742 -20.477 17.010 1.00 44.12 91 THR A O 1
ATOM 729 N N . LYS A 1 92 ? -3.609 -18.883 15.437 1.00 54.50 92 LYS A N 1
ATOM 730 C CA . LYS A 1 92 ? -3.344 -17.786 16.374 1.00 54.50 92 LYS A CA 1
ATOM 731 C C . LYS A 1 92 ? -4.676 -17.180 16.821 1.00 54.50 92 LYS A C 1
ATOM 733 O O . LYS A 1 92 ? -5.401 -16.604 16.019 1.00 54.50 92 LYS A O 1
ATOM 738 N N . GLY A 1 93 ? -4.997 -17.272 18.111 1.00 60.47 93 GLY A N 1
ATOM 739 C CA . GLY A 1 93 ? -6.097 -16.484 18.680 1.00 60.47 93 GLY A CA 1
ATOM 740 C C . GLY A 1 93 ? -5.854 -14.976 18.506 1.00 60.47 93 GLY A C 1
ATOM 741 O O . GLY A 1 93 ? -4.711 -14.551 18.341 1.00 60.47 93 GLY A O 1
ATOM 742 N N . LEU A 1 94 ? -6.912 -14.160 18.594 1.00 64.75 94 LEU A N 1
ATOM 743 C CA . LEU A 1 94 ? -6.884 -12.701 18.355 1.00 64.75 94 LEU A CA 1
ATOM 744 C C . LEU A 1 94 ? -5.747 -11.960 19.090 1.00 64.75 94 LEU A C 1
ATOM 746 O O . LEU A 1 94 ? -5.138 -11.051 18.534 1.00 64.75 94 LEU A O 1
ATOM 750 N N . VAL A 1 95 ? -5.405 -12.390 20.309 1.00 62.50 95 VAL A N 1
ATOM 751 C CA . VAL A 1 95 ? -4.338 -11.799 21.143 1.00 62.50 95 VAL A CA 1
ATOM 752 C C . VAL A 1 95 ? -2.936 -11.958 20.529 1.00 62.50 95 VAL A C 1
ATOM 754 O O . VAL A 1 95 ? -2.046 -11.162 20.814 1.00 62.50 95 VAL A O 1
ATOM 757 N N . GLY A 1 96 ? -2.723 -12.971 19.685 1.00 75.06 96 GLY A N 1
ATOM 758 C CA . GLY A 1 96 ? -1.435 -13.276 19.056 1.00 75.06 96 GLY A CA 1
ATOM 759 C C . GLY A 1 96 ? -1.230 -12.652 17.675 1.00 75.06 96 GLY A C 1
ATOM 760 O O . GLY A 1 96 ? -0.233 -12.972 17.023 1.00 75.06 96 GLY A O 1
ATOM 761 N N . LEU A 1 97 ? -2.164 -11.819 17.203 1.00 84.00 97 LEU A N 1
ATOM 762 C CA . LEU A 1 97 ? -2.040 -11.168 15.902 1.00 84.00 97 LEU A CA 1
ATOM 763 C C . LEU A 1 97 ? -0.899 -10.150 15.904 1.00 84.00 97 LEU A C 1
ATOM 765 O O . LEU A 1 97 ? -0.765 -9.314 16.798 1.00 84.00 97 LEU A O 1
ATOM 769 N N . GLU A 1 98 ? -0.086 -10.202 14.856 1.00 88.19 98 GLU A N 1
ATOM 770 C CA . GLU A 1 98 ? 1.021 -9.284 14.631 1.00 88.19 98 GLU A CA 1
ATOM 771 C C . GLU A 1 98 ? 0.731 -8.335 13.465 1.00 88.19 98 GLU A C 1
ATOM 773 O O . GLU A 1 98 ? -0.184 -8.520 12.663 1.00 88.19 98 GLU A O 1
ATOM 778 N N . ARG A 1 99 ? 1.581 -7.315 13.297 1.00 89.88 99 ARG A N 1
ATOM 779 C CA . ARG A 1 99 ? 1.483 -6.388 12.159 1.00 89.88 99 ARG A CA 1
ATOM 780 C C . ARG A 1 99 ? 1.450 -7.113 10.812 1.00 89.88 99 ARG A C 1
ATOM 782 O O . ARG A 1 99 ? 0.724 -6.687 9.922 1.00 89.88 99 ARG A O 1
ATOM 789 N N . VAL A 1 100 ? 2.261 -8.159 10.639 1.00 89.25 100 VAL A N 1
ATOM 790 C CA . VAL A 1 100 ? 2.296 -8.919 9.380 1.00 89.25 100 VAL A CA 1
ATOM 791 C C . VAL A 1 100 ? 0.961 -9.599 9.092 1.00 89.25 100 VAL A C 1
ATOM 793 O O . VAL A 1 100 ? 0.576 -9.686 7.929 1.00 89.25 100 VAL A O 1
ATOM 796 N N . ASP A 1 101 ? 0.248 -10.017 10.135 1.00 88.38 101 ASP A N 1
ATOM 797 C CA . ASP A 1 101 ? -1.050 -10.667 10.014 1.00 88.38 101 ASP A CA 1
ATOM 798 C C . ASP A 1 101 ? -2.096 -9.657 9.526 1.00 88.38 101 ASP A C 1
ATOM 800 O O . ASP A 1 101 ? -2.791 -9.923 8.551 1.00 88.38 101 ASP A O 1
ATOM 804 N N . LEU A 1 102 ? -2.102 -8.439 10.084 1.00 91.88 102 LEU A N 1
ATOM 805 C CA . LEU A 1 102 ? -2.970 -7.355 9.601 1.00 91.88 102 LEU A CA 1
ATOM 806 C C . LEU A 1 102 ? -2.656 -6.937 8.156 1.00 91.88 102 LEU A C 1
ATOM 808 O O . LEU A 1 102 ? -3.557 -6.652 7.373 1.00 91.88 102 LEU A O 1
ATOM 812 N N . ILE A 1 103 ? -1.372 -6.889 7.789 1.00 94.44 103 ILE A N 1
ATOM 813 C CA . ILE A 1 103 ? -0.939 -6.561 6.423 1.00 94.44 103 ILE A CA 1
ATOM 814 C C . ILE A 1 103 ? -1.389 -7.639 5.433 1.00 94.44 103 ILE A C 1
ATOM 816 O O . ILE A 1 103 ? -1.849 -7.306 4.343 1.00 94.44 103 ILE A O 1
ATOM 820 N N . ARG A 1 104 ? -1.264 -8.920 5.802 1.00 91.31 104 ARG A N 1
ATOM 821 C CA . ARG A 1 104 ? -1.748 -10.036 4.983 1.00 91.31 104 ARG A CA 1
ATOM 822 C C . ARG A 1 104 ? -3.262 -10.007 4.846 1.00 91.31 104 ARG A C 1
ATOM 824 O O . ARG A 1 104 ? -3.735 -10.191 3.730 1.00 91.31 104 ARG A O 1
ATOM 831 N N . GLU A 1 105 ? -3.986 -9.707 5.921 1.00 91.56 105 GLU A N 1
ATOM 832 C CA . GLU A 1 105 ? -5.446 -9.643 5.883 1.00 91.56 105 GLU A CA 1
ATOM 833 C C . GLU A 1 105 ? -5.943 -8.626 4.855 1.00 91.56 105 GLU A C 1
ATOM 835 O O . GLU A 1 105 ? -6.732 -8.970 3.988 1.00 91.56 105 GLU A O 1
ATOM 840 N N . VAL A 1 106 ? -5.392 -7.411 4.842 1.00 95.38 106 VAL A N 1
ATOM 841 C CA . VAL A 1 106 ? -5.783 -6.386 3.854 1.00 95.38 106 VAL A CA 1
ATOM 842 C C . VAL A 1 106 ? -5.489 -6.797 2.404 1.00 95.38 106 VAL A C 1
ATOM 844 O O . VAL A 1 106 ? -6.170 -6.355 1.479 1.00 95.38 106 VAL A O 1
ATOM 847 N N . VAL A 1 107 ? -4.455 -7.611 2.178 1.00 93.88 107 VAL A N 1
ATOM 848 C CA . VAL A 1 107 ? -4.029 -8.029 0.832 1.00 93.88 107 VAL A CA 1
ATOM 849 C C . VAL A 1 107 ? -4.789 -9.264 0.339 1.00 93.88 107 VAL A C 1
ATOM 851 O O . VAL A 1 107 ? -5.026 -9.395 -0.865 1.00 93.88 107 VAL A O 1
ATOM 854 N N . PHE A 1 108 ? -5.157 -10.182 1.232 1.00 89.00 108 PHE A N 1
ATOM 855 C CA . PHE A 1 108 ? -5.785 -11.453 0.866 1.00 89.00 108 PHE A CA 1
ATOM 856 C C . PHE A 1 108 ? -7.276 -11.529 1.177 1.00 89.00 108 PHE A C 1
ATOM 858 O O . PHE A 1 108 ? -7.965 -12.253 0.463 1.00 89.00 108 PHE A O 1
ATOM 865 N N . GLU A 1 109 ? -7.755 -10.782 2.173 1.00 86.81 109 GLU A N 1
ATOM 866 C CA . GLU A 1 109 ? -9.144 -10.768 2.659 1.00 86.81 109 GLU A CA 1
ATOM 867 C C . GLU A 1 109 ? -9.679 -12.185 2.895 1.00 86.81 109 GLU A C 1
ATOM 869 O O . GLU A 1 109 ? -10.763 -12.558 2.447 1.00 86.81 109 GLU A O 1
ATOM 874 N N . ASN A 1 110 ? -8.847 -13.017 3.522 1.00 74.25 110 ASN A N 1
ATOM 875 C CA . ASN A 1 110 ? -9.108 -14.435 3.744 1.00 74.25 110 ASN A CA 1
ATOM 876 C C . ASN A 1 110 ? -9.399 -14.763 5.216 1.00 74.25 110 ASN A C 1
ATOM 878 O O . ASN A 1 110 ? -9.620 -15.933 5.540 1.00 74.25 110 ASN A O 1
ATOM 882 N N . GLY A 1 111 ? -9.393 -13.762 6.097 1.00 67.25 111 GLY A N 1
ATOM 883 C CA . GLY A 1 111 ? -9.665 -13.913 7.513 1.00 67.25 111 GLY A CA 1
ATOM 884 C C . GLY A 1 111 ? -11.151 -13.848 7.842 1.00 67.25 111 GLY A C 1
ATOM 885 O O . GLY A 1 111 ? -11.907 -13.022 7.335 1.00 67.25 111 GLY A O 1
ATOM 886 N N . TYR A 1 112 ? -11.560 -14.705 8.773 1.00 72.44 112 TYR A N 1
ATOM 887 C CA . TYR A 1 112 ? -12.847 -14.612 9.455 1.00 72.44 112 TYR A CA 1
ATOM 888 C C . TYR A 1 112 ? -12.581 -14.207 10.902 1.00 72.44 112 TYR A C 1
ATOM 890 O O . TYR A 1 112 ? -12.465 -15.057 11.784 1.00 72.44 112 TYR A O 1
ATOM 898 N N . TYR A 1 113 ? -12.423 -12.906 11.138 1.00 80.69 113 TYR A N 1
ATOM 899 C CA . TYR A 1 113 ? -12.225 -12.368 12.482 1.00 80.69 113 TYR A CA 1
ATOM 900 C C . TYR A 1 113 ? -13.524 -11.815 13.059 1.00 80.69 113 TYR A C 1
ATOM 902 O O . TYR A 1 113 ? -14.399 -11.342 12.332 1.00 80.69 113 TYR A O 1
ATOM 910 N N . ASP A 1 114 ? -13.608 -11.794 14.388 1.00 83.50 114 ASP A N 1
ATOM 911 C CA . ASP A 1 114 ? -14.484 -10.842 15.060 1.00 83.50 114 ASP A CA 1
ATOM 912 C C . ASP A 1 114 ? -13.880 -9.441 14.890 1.00 83.50 114 ASP A C 1
ATOM 914 O O . ASP A 1 114 ? -12.925 -9.059 15.572 1.00 83.50 114 ASP A O 1
ATOM 918 N N . TRP A 1 115 ? -14.415 -8.688 13.929 1.00 87.75 115 TRP A N 1
ATOM 919 C CA . TRP A 1 115 ? -13.931 -7.352 13.585 1.00 87.75 115 TRP A CA 1
ATOM 920 C C . TRP A 1 115 ? -14.043 -6.367 14.752 1.00 87.75 115 TRP A C 1
ATOM 922 O O . TRP A 1 115 ? -13.183 -5.498 14.889 1.00 87.75 115 TRP A O 1
ATOM 932 N N . GLY A 1 116 ? -15.047 -6.529 15.620 1.00 85.19 116 GLY A N 1
ATOM 933 C CA . GLY A 1 116 ? -15.190 -5.726 16.832 1.00 85.19 116 GLY A CA 1
ATOM 934 C C . GLY A 1 116 ? -14.028 -5.971 17.791 1.00 85.19 116 GLY A C 1
ATOM 935 O O . GLY A 1 116 ? -13.383 -5.021 18.235 1.00 85.19 116 GLY A O 1
ATOM 936 N N . CYS A 1 117 ? -13.684 -7.238 18.036 1.00 84.88 117 CYS A N 1
ATOM 937 C CA . CYS A 1 117 ? -12.512 -7.591 18.842 1.00 84.88 117 CYS A CA 1
ATOM 938 C C . CYS A 1 117 ? -11.194 -7.140 18.199 1.00 84.88 117 CYS A C 1
ATOM 940 O O . CYS A 1 117 ? -10.311 -6.644 18.893 1.00 84.88 117 CYS A O 1
ATOM 942 N N . VAL A 1 118 ? -11.032 -7.247 16.875 1.00 88.94 118 VAL A N 1
ATOM 943 C CA . VAL A 1 118 ? -9.814 -6.740 16.211 1.00 88.94 118 VAL A CA 1
ATOM 944 C C . VAL A 1 118 ? -9.657 -5.235 16.448 1.00 88.94 118 VAL A C 1
ATOM 946 O O . VAL A 1 118 ? -8.568 -4.771 16.798 1.00 88.94 118 VAL A O 1
ATOM 949 N N . VAL A 1 119 ? -10.736 -4.465 16.313 1.00 89.81 119 VAL A N 1
ATOM 950 C CA . VAL A 1 119 ? -10.704 -3.012 16.522 1.00 89.81 119 VAL A CA 1
ATOM 951 C C . VAL A 1 119 ? -10.445 -2.641 17.985 1.00 89.81 119 VAL A C 1
ATOM 953 O O . VAL A 1 119 ? -9.681 -1.707 18.232 1.00 89.81 119 VAL A O 1
ATOM 956 N N . ASN A 1 120 ? -11.024 -3.371 18.940 1.00 87.12 120 ASN A N 1
ATOM 957 C CA . ASN A 1 120 ? -10.987 -3.012 20.362 1.00 87.12 120 ASN A CA 1
ATOM 958 C C . ASN A 1 120 ? -9.803 -3.614 21.133 1.00 87.12 120 ASN A C 1
ATOM 960 O O . ASN A 1 120 ? -9.282 -2.974 22.045 1.00 87.12 120 ASN A O 1
ATOM 964 N N . ASP A 1 121 ? -9.325 -4.795 20.741 1.00 85.19 121 ASP A N 1
ATOM 965 C CA . ASP A 1 121 ? -8.322 -5.551 21.502 1.00 85.19 121 ASP A CA 1
ATOM 966 C C . ASP A 1 121 ? -6.971 -5.634 20.775 1.00 85.19 121 ASP A C 1
ATOM 968 O O . ASP A 1 121 ? -5.909 -5.655 21.406 1.00 85.19 121 ASP A O 1
ATOM 972 N N . VAL A 1 122 ? -6.976 -5.643 19.436 1.00 88.88 122 VAL A N 1
ATOM 973 C CA . VAL A 1 122 ? -5.767 -5.876 18.624 1.00 88.88 122 VAL A CA 1
ATOM 974 C C . VAL A 1 122 ? -5.154 -4.564 18.140 1.00 88.88 122 VAL A C 1
ATOM 976 O O . VAL A 1 122 ? -3.987 -4.270 18.433 1.00 88.88 122 VAL A O 1
ATOM 979 N N . LEU A 1 123 ? -5.931 -3.733 17.436 1.00 90.69 123 LEU A N 1
ATOM 980 C CA . LEU A 1 123 ? -5.445 -2.461 16.894 1.00 90.69 123 LEU A CA 1
ATOM 981 C C . LEU A 1 123 ? -4.844 -1.538 17.967 1.00 90.69 123 LEU A C 1
ATOM 983 O O . LEU A 1 123 ? -3.775 -0.978 17.703 1.00 90.69 123 LEU A O 1
ATOM 987 N N . PRO A 1 124 ? -5.420 -1.384 19.178 1.00 88.62 124 PRO A N 1
ATOM 988 C CA . PRO A 1 124 ? -4.856 -0.502 20.196 1.00 88.62 124 PRO A CA 1
ATOM 989 C C . PRO A 1 124 ? -3.464 -0.915 20.660 1.00 88.62 124 PRO A C 1
ATOM 991 O O . PRO A 1 124 ? -2.659 -0.058 21.025 1.00 88.62 124 PRO A O 1
ATOM 994 N N . ASN A 1 125 ? -3.156 -2.210 20.630 1.00 87.06 125 ASN A N 1
ATOM 995 C CA . ASN A 1 125 ? -1.852 -2.726 21.025 1.00 87.06 125 ASN A CA 1
ATOM 996 C C . ASN A 1 125 ? -0.830 -2.572 19.895 1.00 87.06 125 ASN A C 1
ATOM 998 O O . ASN A 1 125 ? 0.262 -2.046 20.115 1.00 87.06 125 ASN A O 1
ATOM 1002 N N . ILE A 1 126 ? -1.199 -2.926 18.663 1.00 88.50 126 ILE A N 1
ATOM 1003 C CA . ILE A 1 126 ? -0.284 -2.864 17.515 1.00 88.50 126 ILE A CA 1
ATOM 1004 C C . ILE A 1 126 ? 0.022 -1.411 17.110 1.00 88.50 126 ILE A C 1
ATOM 1006 O O . ILE A 1 126 ? 1.169 -1.087 16.773 1.00 88.50 126 ILE A O 1
ATOM 1010 N N . CYS A 1 127 ? -0.963 -0.511 17.186 1.00 88.25 127 CYS A N 1
ATOM 1011 C CA . CYS A 1 127 ? -0.825 0.893 16.792 1.00 88.25 127 CYS A CA 1
ATOM 1012 C C . CYS A 1 127 ? 0.057 1.732 17.732 1.00 88.25 127 CYS A C 1
ATOM 1014 O O . CYS A 1 127 ? 0.551 2.772 17.295 1.00 88.25 127 CYS A O 1
ATOM 1016 N N . LYS A 1 128 ? 0.283 1.307 18.987 1.00 80.06 128 LYS A N 1
ATOM 1017 C CA . LYS A 1 128 ? 1.128 2.031 19.963 1.00 80.06 128 LYS A CA 1
ATOM 1018 C C . LYS A 1 128 ? 2.604 2.103 19.557 1.00 80.06 128 LYS A C 1
ATOM 1020 O O . LYS A 1 128 ? 3.270 3.076 19.891 1.00 80.06 128 LYS A O 1
ATOM 1025 N N . GLY A 1 129 ? 3.115 1.096 18.844 1.00 71.62 129 GLY A N 1
ATOM 1026 C CA . GLY A 1 129 ? 4.545 0.979 18.509 1.00 71.62 129 GLY A CA 1
ATOM 1027 C C . GLY A 1 129 ? 4.872 0.989 17.015 1.00 71.62 129 GLY A C 1
ATOM 1028 O O . GLY A 1 129 ? 6.040 0.972 16.635 1.00 71.62 129 GLY A O 1
ATOM 1029 N N . ASN A 1 130 ? 3.864 1.004 16.144 1.00 74.69 130 ASN A N 1
ATOM 1030 C CA . ASN A 1 130 ? 4.052 0.888 14.700 1.00 74.69 130 ASN A CA 1
ATOM 1031 C C . ASN A 1 130 ? 3.435 2.079 13.996 1.00 74.69 130 ASN A C 1
ATOM 1033 O O . ASN A 1 130 ? 2.314 2.421 14.324 1.00 74.69 130 ASN A O 1
ATOM 1037 N N . ALA A 1 131 ? 4.112 2.661 12.999 1.00 78.12 131 ALA A N 1
ATOM 1038 C CA . ALA A 1 131 ? 3.582 3.778 12.208 1.00 78.12 131 ALA A CA 1
ATOM 1039 C C . ALA A 1 131 ? 2.692 3.329 11.029 1.00 78.12 131 ALA A C 1
ATOM 1041 O O . ALA A 1 131 ? 1.749 4.026 10.667 1.00 78.12 131 ALA A O 1
ATOM 1042 N N . ARG A 1 132 ? 2.954 2.155 10.444 1.00 90.00 132 ARG A N 1
ATOM 1043 C CA . ARG A 1 132 ? 2.360 1.711 9.169 1.00 90.00 132 ARG A CA 1
ATOM 1044 C C . ARG A 1 132 ? 1.456 0.506 9.374 1.00 90.00 132 ARG A C 1
ATOM 1046 O O . ARG A 1 132 ? 1.873 -0.622 9.129 1.00 90.00 132 ARG A O 1
ATOM 1053 N N . ILE A 1 133 ? 0.269 0.784 9.898 1.00 94.06 133 ILE A N 1
ATOM 1054 C CA . ILE A 1 133 ? -0.777 -0.200 10.176 1.00 94.06 133 ILE A CA 1
ATOM 1055 C C . ILE A 1 133 ? -2.021 0.228 9.393 1.00 94.06 133 ILE A C 1
ATOM 1057 O O . ILE A 1 133 ? -2.459 1.364 9.610 1.00 94.06 133 ILE A O 1
ATOM 1061 N N . PRO A 1 134 ? -2.558 -0.618 8.495 1.00 95.06 134 PRO A N 1
ATOM 1062 C CA . PRO A 1 134 ? -3.851 -0.363 7.880 1.00 95.06 134 PRO A CA 1
ATOM 1063 C C . PRO A 1 134 ? -4.943 -0.494 8.945 1.00 95.06 134 PRO A C 1
ATOM 1065 O O . PRO A 1 134 ? -4.865 -1.363 9.813 1.00 95.06 134 PRO A O 1
ATOM 1068 N N . ILE A 1 135 ? -5.931 0.392 8.909 1.00 95.00 135 ILE A N 1
ATOM 1069 C CA . ILE A 1 135 ? -7.015 0.428 9.901 1.00 95.00 135 ILE A CA 1
ATOM 1070 C C . ILE A 1 135 ? -8.397 0.497 9.258 1.00 95.00 135 ILE A C 1
ATOM 1072 O O . ILE A 1 135 ? -9.370 0.091 9.886 1.00 95.00 135 ILE A O 1
ATOM 1076 N N . PHE A 1 136 ? -8.501 0.985 8.020 1.00 95.69 136 PHE A N 1
ATOM 1077 C CA . PHE A 1 136 ? -9.785 1.258 7.390 1.00 95.69 136 PHE A CA 1
ATOM 1078 C C . PHE A 1 136 ? -10.496 -0.036 7.012 1.00 95.69 136 PHE A C 1
ATOM 1080 O O . PHE A 1 136 ? -11.695 -0.122 7.222 1.00 95.69 136 PHE A O 1
ATOM 1087 N N . HIS A 1 137 ? -9.776 -1.069 6.569 1.00 95.44 137 HIS A N 1
ATOM 1088 C CA . HIS A 1 137 ? -10.324 -2.406 6.338 1.00 95.44 137 HIS A CA 1
ATOM 1089 C C . HIS A 1 137 ? -11.049 -2.926 7.585 1.00 95.44 137 HIS A C 1
ATOM 1091 O O . HIS A 1 137 ? -12.230 -3.257 7.529 1.00 95.44 137 HIS A O 1
ATOM 1097 N N . PHE A 1 138 ? -10.376 -2.906 8.738 1.00 93.88 138 PHE A N 1
ATOM 1098 C CA . PHE A 1 138 ? -10.930 -3.422 9.991 1.00 93.88 138 PHE A CA 1
ATOM 1099 C C . PHE A 1 138 ? -12.107 -2.584 10.497 1.00 93.88 138 PHE A C 1
ATOM 1101 O O . PHE A 1 138 ? -13.126 -3.138 10.898 1.00 93.88 138 PHE A O 1
ATOM 1108 N N . LEU A 1 139 ? -12.000 -1.254 10.435 1.00 93.94 139 LEU A N 1
ATOM 1109 C CA . LEU A 1 139 ? -13.089 -0.353 10.820 1.00 93.94 139 LEU A CA 1
ATOM 1110 C C . LEU A 1 139 ? -14.304 -0.491 9.889 1.00 93.94 139 LEU A C 1
ATOM 1112 O O . LEU A 1 139 ? -15.437 -0.481 10.366 1.00 93.94 139 LEU A O 1
ATOM 1116 N N . ASN A 1 140 ? -14.087 -0.656 8.580 1.00 93.44 140 ASN A N 1
ATOM 1117 C CA . ASN A 1 140 ? -15.158 -0.845 7.601 1.00 93.44 140 ASN A CA 1
ATOM 1118 C C . ASN A 1 140 ? -15.898 -2.166 7.850 1.00 93.44 140 ASN A C 1
ATOM 1120 O O . ASN A 1 140 ? -17.122 -2.192 7.957 1.00 93.44 140 ASN A O 1
ATOM 1124 N N . HIS A 1 141 ? -15.155 -3.258 8.048 1.00 91.69 141 HIS A N 1
ATOM 1125 C CA . HIS A 1 141 ? -15.733 -4.562 8.373 1.00 91.69 141 HIS A CA 1
ATOM 1126 C C . HIS A 1 141 ? -16.444 -4.580 9.738 1.00 91.69 141 HIS A C 1
ATOM 1128 O O . HIS A 1 141 ? -17.473 -5.241 9.886 1.00 91.69 141 HIS A O 1
ATOM 1134 N N . ALA A 1 142 ? -15.963 -3.799 10.711 1.00 91.06 142 ALA A N 1
ATOM 1135 C CA . ALA A 1 142 ? -16.643 -3.566 11.986 1.00 91.06 142 ALA A CA 1
ATOM 1136 C C . ALA A 1 142 ? -17.859 -2.621 11.874 1.00 91.06 142 ALA A C 1
ATOM 1138 O O . ALA A 1 142 ? -18.526 -2.374 12.876 1.00 91.06 142 ALA A O 1
ATOM 1139 N N . LYS A 1 143 ? -18.171 -2.107 10.674 1.00 92.25 143 LYS A N 1
ATOM 1140 C CA . LYS A 1 143 ? -19.256 -1.148 10.405 1.00 92.25 143 LYS A CA 1
ATOM 1141 C C . LYS A 1 143 ? -19.126 0.145 11.212 1.00 92.25 143 LYS A C 1
ATOM 1143 O O . LYS A 1 143 ? -20.124 0.710 11.647 1.00 92.25 143 LYS A O 1
ATOM 1148 N N . LEU A 1 144 ? -17.892 0.609 11.396 1.00 92.44 144 LEU A N 1
ATOM 1149 C CA . LEU A 1 144 ? -17.557 1.851 12.096 1.00 92.44 144 LEU A CA 1
ATOM 1150 C C . LEU A 1 144 ? -17.238 3.007 11.137 1.00 92.44 144 LEU A C 1
ATOM 1152 O O . LEU A 1 144 ? -16.860 4.082 11.592 1.00 92.44 144 LEU A O 1
ATOM 1156 N N . ILE A 1 145 ? -17.384 2.804 9.824 1.00 92.69 145 ILE A N 1
ATOM 1157 C CA . ILE A 1 145 ? -17.209 3.840 8.800 1.00 92.69 145 ILE A CA 1
ATOM 1158 C C . ILE A 1 145 ? -18.552 4.084 8.114 1.00 92.69 145 ILE A C 1
ATOM 1160 O O . ILE A 1 145 ? -19.154 3.167 7.554 1.00 92.69 145 ILE A O 1
ATOM 1164 N N . ASN A 1 146 ? -19.013 5.330 8.141 1.00 90.12 146 ASN A N 1
ATOM 1165 C CA . ASN A 1 146 ? -20.206 5.763 7.429 1.00 90.12 146 ASN A CA 1
ATOM 1166 C C . ASN A 1 146 ? -19.963 5.817 5.907 1.00 90.12 146 ASN A C 1
ATOM 1168 O O . ASN A 1 146 ? -18.817 5.878 5.452 1.00 90.12 146 ASN A O 1
ATOM 1172 N N . PRO A 1 147 ? -21.024 5.846 5.081 1.00 88.69 147 PRO A N 1
ATOM 1173 C CA . PRO A 1 147 ? -20.885 5.980 3.628 1.00 88.69 147 PRO A CA 1
ATOM 1174 C C . PRO A 1 147 ? -20.167 7.257 3.160 1.00 88.69 147 PRO A C 1
ATOM 1176 O O . PRO A 1 147 ? -19.663 7.289 2.045 1.00 88.69 147 PRO A O 1
ATOM 1179 N N . ASP A 1 148 ? -20.119 8.299 3.993 1.00 88.19 148 ASP A N 1
ATOM 1180 C CA . ASP A 1 148 ? -19.408 9.559 3.731 1.00 88.19 148 ASP A CA 1
ATOM 1181 C C . ASP A 1 148 ? -17.944 9.557 4.225 1.00 88.19 148 ASP A C 1
ATOM 1183 O O . ASP A 1 148 ? -17.249 10.568 4.128 1.00 88.19 148 ASP A O 1
ATOM 1187 N N . GLY A 1 149 ? -17.471 8.431 4.773 1.00 87.75 149 GLY A N 1
ATOM 1188 C CA . GLY A 1 149 ? -16.117 8.264 5.305 1.00 87.75 149 GLY A CA 1
ATOM 1189 C C . GLY A 1 149 ? -15.890 8.833 6.709 1.00 87.75 149 GLY A C 1
ATOM 1190 O O . GLY A 1 149 ? -14.747 8.819 7.186 1.00 87.75 149 GLY A O 1
ATOM 1191 N N . SER A 1 150 ? -16.941 9.322 7.377 1.00 88.38 150 SER A N 1
ATOM 1192 C CA . SER A 1 150 ? -16.901 9.668 8.803 1.00 88.38 150 SER A CA 1
ATOM 1193 C C . SER A 1 150 ? -16.914 8.413 9.683 1.00 88.38 150 SER A C 1
ATOM 1195 O O . SER A 1 150 ? -17.394 7.355 9.270 1.00 88.38 150 SER A O 1
ATOM 1197 N N . ILE A 1 151 ? -16.359 8.506 10.892 1.00 88.69 151 ILE A N 1
ATOM 1198 C CA . ILE A 1 151 ? -16.218 7.364 11.801 1.00 88.69 151 ILE A CA 1
ATOM 1199 C C . ILE A 1 151 ? -17.296 7.415 12.883 1.00 88.69 151 ILE A C 1
ATOM 1201 O O . ILE A 1 151 ? -17.570 8.459 13.474 1.00 88.69 151 ILE A O 1
ATOM 1205 N N . ILE A 1 152 ? -17.907 6.266 13.159 1.00 84.88 152 ILE A N 1
ATOM 1206 C CA . ILE A 1 152 ? -18.897 6.110 14.225 1.00 84.88 152 ILE A CA 1
ATOM 1207 C C . ILE A 1 152 ? -18.164 6.002 15.566 1.00 84.88 152 ILE A C 1
ATOM 1209 O O . ILE A 1 152 ? -17.232 5.212 15.700 1.00 84.88 152 ILE A O 1
ATOM 1213 N N . ASN A 1 153 ? -18.608 6.774 16.563 1.00 77.19 153 ASN A N 1
ATOM 1214 C CA . ASN A 1 153 ? -18.096 6.746 17.940 1.00 77.19 153 ASN A CA 1
ATOM 1215 C C . ASN A 1 153 ? -16.564 6.893 18.055 1.00 77.19 153 ASN A C 1
ATOM 1217 O O . ASN A 1 153 ? -15.914 6.154 18.793 1.00 77.19 153 ASN A O 1
ATOM 1221 N N . GLU A 1 154 ? -15.975 7.884 17.372 1.00 75.00 154 GLU A N 1
ATOM 1222 C CA . GLU A 1 154 ? -14.523 8.150 17.414 1.00 75.00 154 GLU A CA 1
ATOM 1223 C C . GLU A 1 154 ? -13.939 8.188 18.836 1.00 75.00 154 GLU A C 1
ATOM 1225 O O . GLU A 1 154 ? -12.822 7.729 19.062 1.00 75.00 154 GLU A O 1
ATOM 1230 N N . THR A 1 155 ? -14.698 8.685 19.815 1.00 66.12 155 THR A N 1
ATOM 1231 C CA . THR A 1 155 ? -14.274 8.827 21.216 1.00 66.12 155 THR A CA 1
ATOM 1232 C C . THR A 1 155 ? -13.951 7.512 21.927 1.00 66.12 155 THR A C 1
ATOM 1234 O O . THR A 1 155 ? -13.268 7.539 22.947 1.00 66.12 155 THR A O 1
ATOM 1237 N N . GLU A 1 156 ? -14.427 6.374 21.419 1.00 78.25 156 GLU A N 1
ATOM 1238 C CA . GLU A 1 156 ? -14.167 5.047 21.997 1.00 78.25 156 GLU A CA 1
ATOM 1239 C C . GLU A 1 156 ? -12.886 4.405 21.437 1.00 78.25 156 GLU A C 1
ATOM 1241 O O . GLU A 1 156 ? -12.384 3.419 21.979 1.00 78.25 156 GLU A O 1
ATOM 1246 N N . LEU A 1 157 ? -12.306 4.980 20.378 1.00 82.50 157 LEU A N 1
ATOM 1247 C CA . LEU A 1 157 ? -11.111 4.446 19.739 1.00 82.50 157 LEU A CA 1
ATOM 1248 C C . LEU A 1 157 ? -9.837 4.848 20.485 1.00 82.50 157 LEU A C 1
ATOM 1250 O O . LEU A 1 157 ? -9.656 5.972 20.953 1.00 82.50 157 LEU A O 1
ATOM 1254 N N . SER A 1 158 ? -8.879 3.923 20.536 1.00 84.00 158 SER A N 1
ATOM 1255 C CA . SER A 1 158 ? -7.576 4.203 21.142 1.00 84.00 158 SER A CA 1
ATOM 1256 C C . SER A 1 158 ? -6.804 5.302 20.391 1.00 84.00 158 SER A C 1
ATOM 1258 O O . SER A 1 158 ? -6.870 5.403 19.165 1.00 84.00 158 SER A O 1
ATOM 1260 N N . GLY A 1 159 ? -5.967 6.070 21.103 1.00 81.69 159 GLY A N 1
ATOM 1261 C CA . GLY A 1 159 ? -5.175 7.162 20.510 1.00 81.69 159 GLY A CA 1
ATOM 1262 C C . GLY A 1 159 ? -4.296 6.747 19.318 1.00 81.69 159 GLY A C 1
ATOM 1263 O O . GLY A 1 159 ? -4.129 7.505 18.362 1.00 81.69 159 GLY A O 1
ATOM 1264 N N . GLY A 1 160 ? -3.784 5.510 19.324 1.00 83.50 160 GLY A N 1
ATOM 1265 C CA . GLY A 1 160 ? -3.037 4.951 18.196 1.00 83.50 160 GLY A CA 1
ATOM 1266 C C . GLY A 1 160 ? -3.893 4.782 16.936 1.00 83.50 160 GLY A C 1
ATOM 1267 O O . GLY A 1 160 ? -3.408 5.043 15.836 1.00 83.50 160 GLY A O 1
ATOM 1268 N N . VAL A 1 161 ? -5.160 4.394 17.079 1.00 86.56 161 VAL A N 1
ATOM 1269 C CA . VAL A 1 161 ? -6.113 4.307 15.961 1.00 86.56 161 VAL A CA 1
ATOM 1270 C C . VAL A 1 161 ? -6.543 5.710 15.526 1.00 86.56 161 VAL A C 1
ATOM 1272 O O . VAL A 1 161 ? -6.467 6.022 14.342 1.00 86.56 161 VAL A O 1
ATOM 1275 N N . LEU A 1 162 ? -6.859 6.598 16.474 1.00 86.50 162 LEU A N 1
ATOM 1276 C CA . LEU A 1 162 ? -7.256 7.985 16.198 1.00 86.50 162 LEU A CA 1
ATOM 1277 C C . LEU A 1 162 ? -6.223 8.753 15.363 1.00 86.50 162 LEU A C 1
ATOM 1279 O O . LEU A 1 162 ? -6.575 9.411 14.386 1.00 86.50 162 LEU A O 1
ATOM 1283 N N . SER A 1 163 ? -4.930 8.617 15.681 1.00 85.00 163 SER A N 1
ATOM 1284 C CA . SER A 1 163 ? -3.852 9.266 14.914 1.00 85.00 163 SER A CA 1
ATOM 1285 C C . SER A 1 163 ? -3.828 8.887 13.426 1.00 85.00 163 SER A C 1
ATOM 1287 O O . SER A 1 163 ? -3.295 9.632 12.606 1.00 85.00 163 SER A O 1
ATOM 1289 N N . ARG A 1 164 ? -4.421 7.743 13.068 1.00 89.56 164 ARG A N 1
ATOM 1290 C CA . ARG A 1 164 ? -4.496 7.228 11.698 1.00 89.56 164 ARG A CA 1
ATOM 1291 C C . ARG A 1 164 ? -5.772 7.619 10.970 1.00 89.56 164 ARG A C 1
ATOM 1293 O O . ARG A 1 164 ? -5.775 7.598 9.748 1.00 89.56 164 ARG A O 1
ATOM 1300 N N . LEU A 1 165 ? -6.828 8.013 11.677 1.00 86.81 165 LEU A N 1
ATOM 1301 C CA . LEU A 1 165 ? -8.066 8.487 11.047 1.00 86.81 165 LEU A CA 1
ATOM 1302 C C . LEU A 1 165 ? -7.854 9.798 10.284 1.00 86.81 165 LEU A C 1
ATOM 1304 O O . LEU A 1 165 ? -8.448 10.021 9.226 1.00 86.81 165 LEU A O 1
ATOM 1308 N N . ASN A 1 166 ? -6.956 10.639 10.797 1.00 82.12 166 ASN A N 1
ATOM 1309 C CA . ASN A 1 166 ? -6.670 11.970 10.265 1.00 82.12 166 ASN A CA 1
ATOM 1310 C C . ASN A 1 166 ? -5.545 11.987 9.218 1.00 82.12 166 ASN A C 1
ATOM 1312 O O . ASN A 1 166 ? -5.055 13.056 8.853 1.00 82.12 166 ASN A O 1
ATOM 1316 N N . ILE A 1 167 ? -5.114 10.821 8.727 1.00 86.44 167 ILE A N 1
ATOM 1317 C CA . ILE A 1 167 ? -4.113 10.767 7.660 1.00 86.44 167 ILE A CA 1
ATOM 1318 C C . ILE A 1 167 ? -4.730 11.171 6.321 1.00 86.44 167 ILE A C 1
ATOM 1320 O O . ILE A 1 167 ? -5.888 10.882 6.004 1.00 86.44 167 ILE A O 1
ATOM 1324 N N . THR A 1 168 ? -3.908 11.832 5.521 1.00 89.25 168 THR A N 1
ATOM 1325 C CA . THR A 1 168 ? -4.207 12.221 4.142 1.00 89.25 168 THR A CA 1
ATOM 1326 C C . THR A 1 168 ? -3.182 11.566 3.215 1.00 89.25 168 THR A C 1
ATOM 1328 O O . THR A 1 168 ? -2.154 11.082 3.700 1.00 89.25 168 THR A O 1
ATOM 1331 N N . PRO A 1 169 ? -3.380 11.570 1.885 1.00 88.88 169 PRO A N 1
ATOM 1332 C CA . PRO A 1 169 ? -2.369 11.065 0.951 1.00 88.88 169 PRO A CA 1
ATOM 1333 C C . PRO A 1 169 ? -0.968 11.656 1.191 1.00 88.88 169 PRO A C 1
ATOM 1335 O O . PRO A 1 169 ? 0.038 10.948 1.136 1.00 88.88 169 PRO A O 1
ATOM 1338 N N . ILE A 1 170 ? -0.901 12.937 1.572 1.00 90.44 170 ILE A N 1
ATOM 1339 C CA . ILE A 1 170 ? 0.350 13.645 1.877 1.00 90.44 170 ILE A CA 1
ATOM 1340 C C . ILE A 1 170 ? 1.068 13.033 3.091 1.00 90.44 170 ILE A C 1
ATOM 1342 O O . ILE A 1 170 ? 2.297 13.008 3.127 1.00 90.44 170 ILE A O 1
ATOM 1346 N N . SER A 1 171 ? 0.336 12.474 4.060 1.00 91.12 171 SER A N 1
ATOM 1347 C CA . SER A 1 171 ? 0.907 11.826 5.250 1.00 91.12 171 SER A CA 1
ATOM 1348 C C . SER A 1 171 ? 1.785 10.611 4.916 1.00 91.12 171 SER A C 1
ATOM 1350 O O . SER A 1 171 ? 2.625 10.220 5.727 1.00 91.12 171 SER A O 1
ATOM 1352 N N . PHE A 1 172 ? 1.635 10.015 3.728 1.00 92.06 172 PHE A N 1
ATOM 1353 C CA .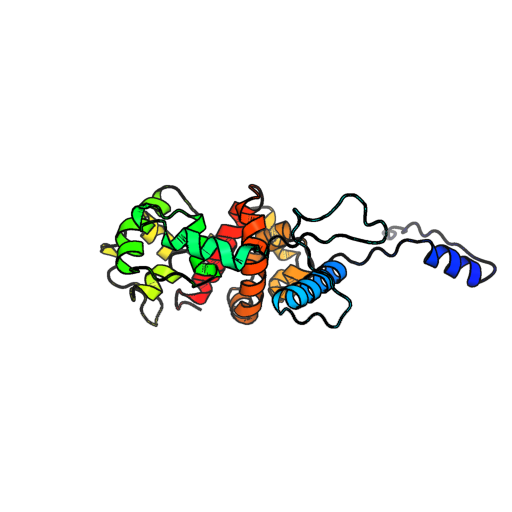 PHE A 1 172 ? 2.462 8.893 3.278 1.00 92.06 172 PHE A CA 1
ATOM 1354 C C . PHE A 1 172 ? 3.756 9.329 2.567 1.00 92.06 172 PHE A C 1
ATOM 1356 O O . PHE A 1 172 ? 4.682 8.520 2.394 1.00 92.06 172 PHE A O 1
ATOM 1363 N N . GLN A 1 173 ? 3.858 10.598 2.173 1.00 93.00 173 GLN A N 1
ATOM 1364 C CA . GLN A 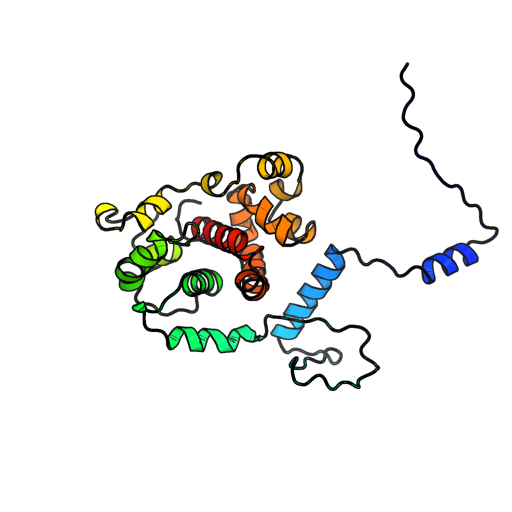1 173 ? 4.995 11.121 1.425 1.00 93.00 173 GLN A CA 1
ATOM 1365 C C . GLN A 1 173 ? 6.202 11.359 2.333 1.00 93.00 173 GLN A C 1
ATOM 1367 O O . GLN A 1 173 ? 6.114 11.949 3.410 1.00 93.00 173 GLN A O 1
ATOM 1372 N N . SER A 1 174 ? 7.372 10.918 1.876 1.00 87.62 174 SER A N 1
ATOM 1373 C CA . SER A 1 174 ? 8.644 11.336 2.466 1.00 87.62 174 SER A CA 1
ATOM 1374 C C . SER A 1 174 ? 8.954 12.789 2.106 1.00 87.62 174 SER A C 1
ATOM 1376 O O . SER A 1 174 ? 8.635 13.268 1.016 1.00 87.62 174 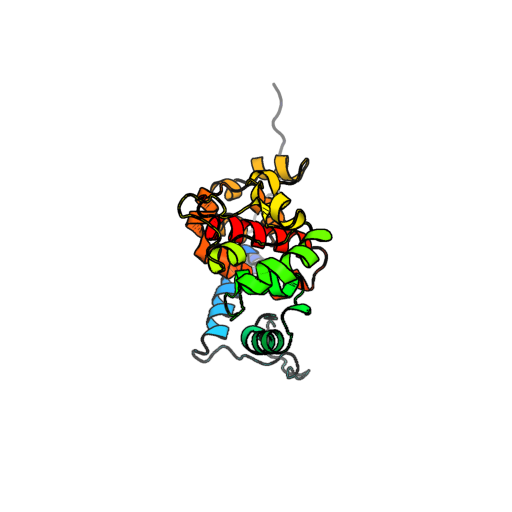SER A O 1
ATOM 1378 N N . GLN A 1 175 ? 9.626 13.496 3.008 1.00 80.38 175 GLN A N 1
ATOM 1379 C CA . GLN A 1 175 ? 10.175 14.814 2.701 1.00 80.38 175 GLN A CA 1
ATOM 1380 C C . GLN A 1 175 ? 11.543 14.680 2.012 1.00 80.38 175 GLN A C 1
ATOM 1382 O O . GLN A 1 175 ? 12.230 13.668 2.154 1.00 80.38 175 GLN A O 1
ATOM 1387 N N . GLY A 1 176 ? 11.954 15.706 1.264 1.00 86.88 176 GLY A N 1
ATOM 1388 C CA . GLY A 1 176 ? 13.300 15.786 0.687 1.00 86.88 176 GLY A CA 1
ATOM 1389 C C . GLY A 1 176 ? 13.446 15.144 -0.697 1.00 86.88 176 GLY A C 1
ATOM 1390 O O . GLY A 1 176 ? 12.757 15.535 -1.639 1.00 86.88 176 GLY A O 1
ATOM 1391 N N . TRP A 1 177 ? 14.404 14.221 -0.839 1.00 88.06 177 TRP A N 1
ATOM 1392 C CA . TRP A 1 177 ? 14.870 13.719 -2.141 1.00 88.06 177 TRP A CA 1
ATOM 1393 C C . TRP A 1 177 ? 13.771 13.037 -2.955 1.00 88.06 177 TRP A C 1
ATOM 1395 O O . TRP A 1 177 ? 13.601 13.351 -4.131 1.00 88.06 177 TRP A O 1
ATOM 1405 N N . ASP A 1 178 ? 12.999 12.145 -2.334 1.00 91.69 178 ASP A N 1
ATOM 1406 C CA . ASP A 1 178 ? 11.960 11.390 -3.041 1.00 91.69 178 ASP A CA 1
ATOM 1407 C C . ASP A 1 178 ? 10.837 12.302 -3.559 1.00 91.69 178 ASP A C 1
ATOM 1409 O O . ASP A 1 178 ? 10.326 12.067 -4.650 1.00 91.69 178 ASP A O 1
ATOM 1413 N N . LYS A 1 179 ? 10.539 13.413 -2.864 1.00 93.00 179 LYS A N 1
ATOM 1414 C CA . LYS A 1 179 ? 9.584 14.421 -3.346 1.00 93.00 179 LYS A CA 1
ATOM 1415 C C . LYS A 1 179 ? 10.065 15.056 -4.649 1.00 93.00 179 LYS A C 1
ATOM 1417 O O . LYS A 1 179 ? 9.356 15.011 -5.647 1.00 93.00 179 LYS A O 1
ATOM 1422 N N . ARG A 1 180 ? 11.301 15.562 -4.673 1.00 92.19 180 ARG A N 1
ATOM 1423 C CA . ARG A 1 180 ? 11.904 16.125 -5.896 1.00 92.19 180 ARG A CA 1
ATOM 1424 C C . ARG A 1 180 ? 11.994 15.083 -7.006 1.00 92.19 180 ARG A C 1
ATOM 1426 O O . ARG A 1 180 ? 11.774 15.386 -8.172 1.00 92.19 180 ARG A O 1
ATOM 1433 N N . ARG A 1 181 ? 12.314 13.836 -6.650 1.00 91.94 181 ARG A N 1
ATOM 1434 C CA . ARG A 1 181 ? 12.415 12.752 -7.625 1.00 91.94 181 ARG A CA 1
ATOM 1435 C C . ARG A 1 181 ? 11.062 12.453 -8.260 1.00 91.94 181 ARG A C 1
ATOM 1437 O O . ARG A 1 181 ? 11.026 12.306 -9.477 1.00 91.94 181 ARG A O 1
ATOM 1444 N N . SER A 1 182 ? 9.980 12.443 -7.482 1.00 93.69 182 SER A N 1
ATOM 1445 C CA . SER A 1 182 ? 8.624 12.190 -7.986 1.00 93.69 182 SER A CA 1
ATOM 1446 C C . SER A 1 182 ? 8.188 13.177 -9.075 1.00 93.69 182 SER A C 1
ATOM 1448 O O . SER A 1 182 ? 7.528 12.783 -10.029 1.00 93.69 182 SER A O 1
ATOM 1450 N N . GLU A 1 183 ? 8.645 14.432 -9.013 1.00 92.69 183 GLU A N 1
ATOM 1451 C CA . GLU A 1 183 ? 8.357 15.458 -10.027 1.00 92.69 183 GLU A CA 1
ATOM 1452 C C . GLU A 1 183 ? 9.006 15.143 -11.386 1.00 92.69 183 GLU A C 1
ATOM 1454 O O . GLU A 1 183 ? 8.517 15.579 -12.428 1.00 92.69 183 GLU A O 1
ATOM 1459 N N . THR A 1 184 ? 10.090 14.361 -11.373 1.00 93.19 184 THR A N 1
ATOM 1460 C CA . THR A 1 184 ? 10.880 13.976 -12.555 1.00 93.19 184 THR A CA 1
ATOM 1461 C C . THR A 1 184 ? 10.555 12.586 -13.099 1.00 93.19 184 THR A C 1
ATOM 1463 O O . THR A 1 184 ? 11.193 12.166 -14.061 1.00 93.19 184 THR A O 1
ATOM 1466 N N . VAL A 1 185 ? 9.625 11.856 -12.474 1.00 95.81 185 VAL A N 1
ATOM 1467 C CA . VAL A 1 185 ? 9.211 10.506 -12.884 1.00 95.81 185 VAL A CA 1
ATOM 1468 C C . VAL A 1 185 ? 7.835 10.612 -13.544 1.00 95.81 185 VAL A C 1
ATOM 1470 O O . VAL A 1 185 ? 6.838 10.735 -12.828 1.00 95.81 185 VAL A O 1
ATOM 1473 N N . PRO A 1 186 ? 7.746 10.611 -14.888 1.00 95.12 186 PRO A N 1
ATOM 1474 C CA . PRO A 1 186 ? 6.480 10.802 -15.593 1.00 95.12 186 PRO A CA 1
ATOM 1475 C C . PRO A 1 186 ? 5.408 9.787 -15.191 1.00 95.12 186 PRO A C 1
ATOM 1477 O O . PRO A 1 186 ? 4.248 10.155 -15.032 1.00 95.12 186 PRO A O 1
ATOM 1480 N N . GLU A 1 187 ? 5.800 8.536 -14.956 1.00 97.12 187 GLU A N 1
ATOM 1481 C CA . GLU A 1 187 ? 4.916 7.407 -14.669 1.00 97.12 187 GLU A CA 1
ATOM 1482 C C . GLU A 1 187 ? 4.119 7.587 -13.370 1.00 97.12 187 GLU A C 1
ATOM 1484 O O . GLU A 1 187 ? 3.005 7.077 -13.266 1.00 97.12 187 GLU A O 1
ATOM 1489 N N . VAL A 1 188 ? 4.615 8.395 -12.418 1.00 96.56 188 VAL A N 1
ATOM 1490 C CA . VAL A 1 188 ? 3.866 8.784 -11.204 1.00 96.56 188 VAL A CA 1
ATOM 1491 C C . VAL A 1 188 ? 2.551 9.491 -11.556 1.00 96.56 188 VAL A C 1
ATOM 1493 O O . VAL A 1 188 ? 1.585 9.404 -10.802 1.00 96.56 188 VAL A O 1
ATOM 1496 N N . LYS A 1 189 ? 2.490 10.166 -12.710 1.00 96.62 189 LYS A N 1
ATOM 1497 C CA . LYS A 1 189 ? 1.302 10.873 -13.210 1.00 96.62 189 LYS A CA 1
ATOM 1498 C C . LYS A 1 189 ? 0.476 10.051 -14.201 1.00 96.62 189 LYS A C 1
ATOM 1500 O O . LYS A 1 189 ? -0.538 10.551 -14.680 1.00 96.62 189 LYS A O 1
ATOM 1505 N N . VAL A 1 190 ? 0.905 8.833 -14.539 1.00 96.12 190 VAL A N 1
ATOM 1506 C CA . VAL A 1 190 ? 0.237 7.998 -15.549 1.00 96.12 190 VAL A CA 1
ATOM 1507 C C . VAL A 1 190 ? -0.581 6.896 -14.893 1.00 96.12 190 VAL A C 1
ATOM 1509 O O . VAL A 1 190 ? -1.783 6.810 -15.155 1.00 96.12 190 VAL A O 1
ATOM 1512 N N . GLY A 1 191 ? 0.032 6.091 -14.022 1.00 94.62 191 GLY A N 1
ATOM 1513 C CA . GLY A 1 191 ? -0.639 4.941 -13.425 1.00 94.62 191 GLY A CA 1
ATOM 1514 C C . GLY A 1 191 ? 0.282 3.960 -12.716 1.00 94.62 191 GLY A C 1
ATOM 1515 O O . GLY A 1 191 ? 1.513 4.029 -12.798 1.00 94.62 191 GLY A O 1
ATOM 1516 N N . VAL A 1 192 ? -0.342 3.046 -11.975 1.00 97.38 192 VAL A N 1
ATOM 1517 C CA . VAL A 1 192 ? 0.347 2.043 -11.151 1.00 97.38 192 VAL A CA 1
ATOM 1518 C C . VAL A 1 192 ? 1.179 1.120 -12.030 1.00 97.38 192 VAL A C 1
ATOM 1520 O O . VAL A 1 192 ? 2.339 0.851 -11.712 1.00 97.38 192 VAL A O 1
ATOM 1523 N N . ASN A 1 193 ? 0.607 0.665 -13.145 1.00 93.00 193 ASN A N 1
ATOM 1524 C CA . ASN A 1 193 ? 1.266 -0.278 -14.040 1.00 93.00 193 ASN A CA 1
ATOM 1525 C C . ASN A 1 193 ? 2.451 0.346 -14.767 1.00 93.00 193 ASN A C 1
ATOM 1527 O O . ASN A 1 193 ? 3.508 -0.277 -14.845 1.00 93.00 193 ASN A O 1
ATOM 1531 N N . GLU A 1 194 ? 2.324 1.581 -15.240 1.00 94.94 194 GLU A N 1
ATOM 1532 C CA . GLU A 1 194 ? 3.412 2.281 -15.914 1.00 94.94 194 GLU A CA 1
ATOM 1533 C C . GLU A 1 194 ? 4.598 2.466 -14.968 1.00 94.94 194 GLU A C 1
ATOM 1535 O O . GLU A 1 194 ? 5.731 2.136 -15.322 1.00 94.94 194 GLU A O 1
ATOM 1540 N N . LEU A 1 195 ? 4.339 2.888 -13.725 1.00 96.75 195 LEU A N 1
ATOM 1541 C CA . LEU A 1 195 ? 5.388 3.052 -12.721 1.00 96.75 195 LEU A CA 1
ATOM 1542 C C . LEU A 1 195 ? 6.036 1.709 -12.355 1.00 96.75 195 LEU A C 1
ATOM 1544 O O . LEU A 1 195 ? 7.258 1.620 -12.219 1.00 96.75 195 LEU A O 1
ATOM 1548 N N . TYR A 1 196 ? 5.225 0.663 -12.199 1.00 95.44 196 TYR A N 1
ATOM 1549 C CA . TYR A 1 196 ? 5.689 -0.677 -11.857 1.00 95.44 196 TYR A CA 1
ATOM 1550 C C . TYR A 1 196 ? 6.522 -1.311 -12.976 1.00 95.44 196 TYR A C 1
ATOM 1552 O O . TYR A 1 196 ? 7.508 -1.989 -12.695 1.00 95.44 196 TYR A O 1
ATOM 1560 N N . LEU A 1 197 ? 6.173 -1.099 -14.244 1.00 90.75 197 LEU A N 1
ATOM 1561 C CA . LEU A 1 197 ? 6.918 -1.652 -15.377 1.00 90.75 197 LEU A CA 1
ATOM 1562 C C . LEU A 1 197 ? 8.212 -0.881 -15.660 1.00 90.75 197 LEU A C 1
ATOM 1564 O O . LEU A 1 197 ? 9.202 -1.495 -16.060 1.00 90.75 197 LEU A O 1
ATOM 1568 N N . ALA A 1 198 ? 8.228 0.432 -15.425 1.00 90.19 198 ALA A N 1
ATOM 1569 C CA . ALA A 1 198 ? 9.376 1.281 -15.725 1.00 90.19 198 ALA A CA 1
ATOM 1570 C C . ALA A 1 198 ? 10.545 1.122 -14.736 1.00 90.19 198 ALA A C 1
ATOM 1572 O O . ALA A 1 198 ? 11.704 1.277 -15.130 1.00 90.19 198 ALA A O 1
ATOM 1573 N N . TYR A 1 199 ? 10.271 0.796 -13.467 1.00 92.56 199 TYR A N 1
ATOM 1574 C CA . TYR A 1 199 ? 11.279 0.832 -12.402 1.00 92.56 199 TYR A CA 1
ATOM 1575 C C . TYR A 1 199 ? 11.322 -0.430 -11.540 1.00 92.56 199 TYR A C 1
ATOM 1577 O O . TYR A 1 199 ? 10.371 -1.206 -11.470 1.00 92.56 199 TYR A O 1
ATOM 1585 N N . ASP A 1 200 ? 12.436 -0.629 -10.831 1.00 92.44 200 ASP A N 1
ATOM 1586 C CA . ASP A 1 200 ? 12.560 -1.706 -9.851 1.00 92.44 200 ASP A CA 1
ATOM 1587 C C . ASP A 1 200 ? 11.549 -1.559 -8.700 1.00 92.44 200 ASP A C 1
ATOM 1589 O O . ASP A 1 200 ? 10.987 -0.490 -8.449 1.00 92.44 200 ASP A O 1
ATOM 1593 N N . PHE A 1 201 ? 11.302 -2.658 -7.984 1.00 93.94 201 PHE A N 1
ATOM 1594 C CA . PHE A 1 201 ? 10.265 -2.689 -6.957 1.00 93.94 201 PHE A CA 1
ATOM 1595 C C . PHE A 1 201 ? 10.545 -1.743 -5.778 1.00 93.94 201 PHE A C 1
ATOM 1597 O O . PHE A 1 201 ? 9.621 -1.112 -5.272 1.00 93.94 201 PHE A O 1
ATOM 1604 N N . SER A 1 202 ? 11.807 -1.569 -5.376 1.00 94.62 202 SER A N 1
ATOM 1605 C CA . SER A 1 202 ? 12.163 -0.640 -4.296 1.00 94.62 202 SER A CA 1
ATOM 1606 C C . SER A 1 202 ? 11.867 0.809 -4.690 1.00 94.62 202 SER A C 1
ATOM 1608 O O . SER A 1 202 ? 11.318 1.581 -3.899 1.00 94.62 202 SER A O 1
ATOM 1610 N N . PHE A 1 203 ? 12.185 1.186 -5.929 1.00 95.19 203 PHE A N 1
ATOM 1611 C CA . PHE A 1 203 ? 11.851 2.500 -6.468 1.00 95.19 203 PHE A CA 1
ATOM 1612 C C . PHE A 1 203 ? 10.339 2.700 -6.611 1.00 95.19 203 PHE A C 1
ATOM 1614 O O . PHE A 1 203 ? 9.824 3.721 -6.153 1.00 95.19 203 PHE A O 1
ATOM 1621 N N . PHE A 1 204 ? 9.622 1.708 -7.148 1.00 97.06 204 PHE A N 1
ATOM 1622 C CA . PHE A 1 204 ? 8.158 1.702 -7.225 1.00 97.06 204 PHE A CA 1
ATOM 1623 C C . PHE A 1 204 ? 7.525 1.994 -5.855 1.00 97.06 204 PHE A C 1
ATOM 1625 O O . PHE A 1 204 ? 6.759 2.948 -5.717 1.00 97.06 204 PHE A O 1
ATOM 1632 N N . LEU A 1 205 ? 7.926 1.260 -4.809 1.00 97.00 205 LEU A N 1
ATOM 1633 C CA . LEU A 1 205 ? 7.414 1.444 -3.447 1.00 97.00 205 LEU A CA 1
ATOM 1634 C C . LEU A 1 205 ? 7.645 2.863 -2.898 1.00 97.00 205 LEU A C 1
ATOM 1636 O O . LEU A 1 205 ? 6.818 3.375 -2.141 1.00 97.00 205 LEU A O 1
ATOM 1640 N N . ARG A 1 206 ? 8.768 3.504 -3.248 1.00 96.12 206 ARG A N 1
ATOM 1641 C CA . ARG A 1 206 ? 9.085 4.872 -2.805 1.00 96.12 206 ARG A CA 1
ATOM 1642 C C . ARG A 1 206 ? 8.306 5.945 -3.555 1.00 96.12 206 ARG A C 1
ATOM 1644 O O . ARG A 1 206 ? 8.032 6.985 -2.965 1.00 96.12 206 ARG A O 1
ATOM 1651 N N . MET A 1 207 ? 7.964 5.710 -4.820 1.00 97.50 207 MET A N 1
ATOM 1652 C CA . MET A 1 207 ? 7.272 6.686 -5.668 1.00 97.50 207 MET A CA 1
ATOM 1653 C C . MET A 1 207 ? 5.745 6.627 -5.547 1.00 97.50 207 MET A C 1
ATOM 1655 O O . MET A 1 207 ? 5.095 7.660 -5.686 1.00 97.50 207 MET A O 1
ATOM 1659 N N . MET A 1 208 ? 5.169 5.470 -5.204 1.00 97.50 208 MET A N 1
ATOM 1660 C CA . MET A 1 208 ? 3.717 5.304 -5.031 1.00 97.50 208 MET A CA 1
ATOM 1661 C C . MET A 1 208 ? 3.024 6.358 -4.139 1.00 97.50 208 MET A C 1
ATOM 1663 O O . MET A 1 208 ? 1.948 6.811 -4.518 1.00 97.50 208 MET A O 1
ATOM 1667 N N . PRO A 1 209 ? 3.594 6.820 -3.004 1.00 97.00 209 PRO A N 1
ATOM 1668 C CA . PRO A 1 209 ? 2.968 7.860 -2.175 1.00 97.00 209 PRO A CA 1
ATOM 1669 C C . PRO A 1 209 ? 2.761 9.220 -2.862 1.00 97.00 209 PRO A C 1
ATOM 1671 O O . PRO A 1 209 ? 2.051 10.070 -2.326 1.00 97.00 209 PRO A O 1
ATOM 1674 N N . TYR A 1 210 ? 3.415 9.457 -4.000 1.00 97.06 210 TYR A N 1
ATOM 1675 C CA . TYR A 1 210 ? 3.311 10.698 -4.770 1.00 97.06 210 TYR A CA 1
ATOM 1676 C C . TYR A 1 210 ? 2.333 10.591 -5.946 1.00 97.06 210 TYR A C 1
ATOM 1678 O O . TYR A 1 210 ? 2.115 11.581 -6.639 1.00 97.06 210 TYR A O 1
ATOM 1686 N N . MET A 1 211 ? 1.754 9.411 -6.181 1.00 97.19 211 MET A N 1
ATOM 1687 C CA . MET A 1 211 ? 0.725 9.213 -7.196 1.00 97.19 211 MET A CA 1
ATOM 1688 C C . MET A 1 211 ? -0.619 9.731 -6.684 1.00 97.19 211 MET A C 1
ATOM 1690 O O . MET A 1 211 ? -0.997 9.484 -5.537 1.00 97.19 211 MET A O 1
ATOM 1694 N N . GLU A 1 212 ? -1.348 10.437 -7.545 1.00 95.69 212 GLU A N 1
ATOM 1695 C CA . GLU A 1 212 ? -2.678 10.947 -7.215 1.00 95.69 212 GLU A CA 1
ATOM 1696 C C . GLU A 1 212 ? -3.633 9.795 -6.843 1.00 95.69 212 GLU A C 1
ATOM 1698 O O . GLU A 1 212 ? -3.700 8.801 -7.577 1.00 95.69 212 GLU A O 1
ATOM 1703 N N . PRO A 1 213 ? -4.423 9.913 -5.756 1.00 96.00 213 PRO A N 1
ATOM 1704 C CA . PRO A 1 213 ? -5.315 8.843 -5.308 1.00 96.00 213 PRO A CA 1
ATOM 1705 C C . PRO A 1 213 ? -6.292 8.356 -6.380 1.00 96.00 213 PRO A C 1
ATOM 1707 O O . PRO A 1 213 ? -6.610 7.172 -6.415 1.00 96.00 213 PRO A O 1
ATOM 1710 N N . GLY A 1 214 ? -6.736 9.237 -7.284 1.00 96.38 214 GLY A N 1
ATOM 1711 C CA . GLY A 1 214 ? -7.616 8.866 -8.395 1.00 96.38 214 GLY A CA 1
ATOM 1712 C C . GLY A 1 214 ? -6.974 7.886 -9.386 1.00 96.38 214 GLY A C 1
ATOM 1713 O O . GLY A 1 214 ? -7.655 6.991 -9.882 1.00 96.38 214 GLY A O 1
ATOM 1714 N N . LEU A 1 215 ? -5.663 8.000 -9.632 1.00 96.94 215 LEU A N 1
ATOM 1715 C CA . LEU A 1 215 ? -4.918 7.058 -10.480 1.00 96.94 215 LEU A CA 1
ATOM 1716 C C . LEU A 1 215 ? -4.750 5.710 -9.782 1.00 96.94 215 LEU A C 1
ATOM 1718 O O . LEU A 1 215 ? -4.950 4.664 -10.392 1.00 96.94 215 LEU A O 1
ATOM 1722 N N . ILE A 1 216 ? -4.457 5.737 -8.480 1.00 97.50 216 ILE A N 1
ATOM 1723 C CA . ILE A 1 216 ? -4.378 4.515 -7.678 1.00 97.50 216 ILE A CA 1
ATOM 1724 C C . ILE A 1 216 ? -5.745 3.821 -7.648 1.00 97.50 216 ILE A C 1
ATOM 1726 O O . ILE A 1 216 ? -5.811 2.616 -7.872 1.00 97.50 216 ILE A O 1
ATOM 1730 N N . LYS A 1 217 ? -6.835 4.579 -7.443 1.00 96.94 217 LYS A N 1
ATOM 1731 C CA . LYS A 1 217 ? -8.214 4.070 -7.450 1.00 96.94 217 LYS A CA 1
ATOM 1732 C C . LYS A 1 217 ? -8.576 3.424 -8.791 1.00 96.94 217 LYS A C 1
ATOM 1734 O O . LYS A 1 217 ? -9.185 2.356 -8.804 1.00 96.94 217 LYS A O 1
ATOM 1739 N N . ARG A 1 218 ? -8.182 4.044 -9.909 1.00 96.38 218 ARG A N 1
ATOM 1740 C CA . ARG A 1 218 ? -8.366 3.491 -11.261 1.00 96.38 218 ARG A CA 1
ATOM 1741 C C . ARG A 1 218 ? -7.678 2.129 -11.416 1.00 96.38 218 ARG A C 1
ATOM 1743 O O . ARG A 1 218 ? -8.282 1.211 -11.959 1.00 96.38 218 ARG A O 1
ATOM 1750 N N . ASP A 1 219 ? -6.463 1.984 -10.888 1.00 96.56 219 ASP A N 1
ATOM 1751 C CA . ASP A 1 219 ? -5.616 0.798 -11.083 1.00 96.56 219 ASP A CA 1
ATOM 1752 C C . ASP A 1 219 ? -5.617 -0.165 -9.876 1.00 96.56 219 ASP A C 1
ATOM 1754 O O . ASP A 1 219 ? -4.693 -0.964 -9.699 1.00 96.56 219 ASP A O 1
ATOM 1758 N N . MET A 1 220 ? -6.651 -0.124 -9.027 1.00 95.25 220 MET A N 1
ATOM 1759 C CA . MET A 1 220 ? -6.699 -0.897 -7.774 1.00 95.25 220 MET A CA 1
ATOM 1760 C C . MET A 1 220 ? -6.522 -2.403 -7.963 1.00 95.25 220 MET A C 1
ATOM 1762 O O . MET A 1 220 ? -5.882 -3.055 -7.136 1.00 95.25 220 MET A O 1
ATOM 1766 N N . GLY A 1 221 ? -7.086 -2.965 -9.037 1.00 92.25 221 GLY A N 1
ATOM 1767 C CA . GLY A 1 221 ? -6.948 -4.390 -9.347 1.00 92.25 221 GLY A CA 1
ATOM 1768 C C . GLY A 1 221 ? -5.497 -4.784 -9.622 1.00 92.25 221 GLY A C 1
ATOM 1769 O O . GLY A 1 221 ? -5.026 -5.811 -9.138 1.00 92.25 221 GLY A O 1
ATOM 1770 N N . GLU A 1 222 ? -4.764 -3.931 -10.331 1.00 92.62 222 GLU A N 1
ATOM 1771 C CA . GLU A 1 222 ? -3.357 -4.145 -10.666 1.00 92.62 222 GLU A CA 1
ATOM 1772 C C . GLU A 1 222 ? -2.458 -3.936 -9.447 1.00 92.62 222 GLU A C 1
ATOM 1774 O O . GLU A 1 222 ? -1.591 -4.764 -9.158 1.00 92.62 222 GLU A O 1
ATOM 1779 N N . LEU A 1 223 ? -2.737 -2.904 -8.643 1.00 97.25 223 LEU A N 1
ATOM 1780 C CA . LEU A 1 223 ? -2.061 -2.709 -7.364 1.00 97.25 223 LEU A CA 1
ATOM 1781 C C . LEU A 1 223 ? -2.238 -3.924 -6.441 1.00 97.25 223 LEU A C 1
ATOM 1783 O O . LEU A 1 223 ? -1.266 -4.377 -5.837 1.00 97.25 223 LEU A O 1
ATOM 1787 N N . LEU A 1 224 ? -3.444 -4.496 -6.362 1.00 95.06 224 LEU A N 1
ATOM 1788 C CA . LEU A 1 224 ? -3.700 -5.693 -5.559 1.00 95.06 224 LEU A CA 1
ATOM 1789 C C . LEU A 1 224 ? -2.881 -6.898 -6.045 1.00 95.06 224 LEU A C 1
ATOM 1791 O O . LEU A 1 224 ? -2.287 -7.594 -5.221 1.00 95.06 224 LEU A O 1
ATOM 1795 N N . LYS A 1 225 ? -2.799 -7.132 -7.364 1.00 90.69 225 LYS A N 1
ATOM 1796 C CA . LYS A 1 225 ? -1.951 -8.194 -7.939 1.00 90.69 225 LYS A CA 1
ATOM 1797 C C . LYS A 1 225 ? -0.485 -8.002 -7.549 1.00 90.69 225 LYS A C 1
ATOM 1799 O O . LYS A 1 225 ? 0.159 -8.944 -7.088 1.00 90.69 225 LYS A O 1
ATOM 1804 N N . ILE A 1 226 ? 0.028 -6.774 -7.658 1.00 93.50 226 ILE A N 1
ATOM 1805 C CA . ILE A 1 226 ? 1.400 -6.424 -7.268 1.00 93.50 226 ILE A CA 1
ATOM 1806 C C . ILE A 1 226 ? 1.629 -6.690 -5.772 1.00 93.50 226 ILE A C 1
ATOM 1808 O O . ILE A 1 226 ? 2.633 -7.302 -5.405 1.00 93.50 226 ILE A O 1
ATOM 1812 N N . LEU A 1 227 ? 0.705 -6.276 -4.900 1.00 95.81 227 LEU A N 1
ATOM 1813 C CA . LEU A 1 227 ? 0.805 -6.512 -3.458 1.00 95.81 227 LEU A CA 1
ATOM 1814 C C . LEU A 1 227 ? 0.832 -8.008 -3.128 1.00 95.81 227 LEU A C 1
ATOM 1816 O O . LEU A 1 227 ? 1.736 -8.452 -2.419 1.00 95.81 227 LEU A O 1
ATOM 1820 N N . LYS A 1 228 ? -0.099 -8.792 -3.689 1.00 90.06 228 LYS A N 1
ATOM 1821 C CA . LYS A 1 228 ? -0.154 -10.254 -3.510 1.00 90.06 228 LYS A CA 1
ATOM 1822 C C . LYS A 1 228 ? 1.136 -10.928 -3.962 1.00 90.06 228 LYS A C 1
ATOM 1824 O O . LYS A 1 228 ? 1.648 -11.803 -3.272 1.00 90.06 228 LYS A O 1
ATOM 1829 N N . LYS A 1 229 ? 1.690 -10.489 -5.090 1.00 87.75 229 LYS A N 1
ATOM 1830 C CA . LYS A 1 229 ? 2.914 -11.047 -5.666 1.00 87.75 229 LYS A CA 1
ATOM 1831 C C . LYS A 1 229 ? 4.154 -10.829 -4.795 1.00 87.75 229 LYS A C 1
ATOM 1833 O O . LYS A 1 229 ? 5.009 -11.707 -4.731 1.00 87.75 229 LYS A O 1
ATOM 1838 N N . HIS A 1 230 ? 4.279 -9.664 -4.160 1.00 91.44 230 HIS A N 1
ATOM 1839 C CA . HIS A 1 230 ? 5.520 -9.253 -3.486 1.00 91.44 230 HIS A CA 1
ATOM 1840 C C . HIS A 1 230 ? 5.484 -9.345 -1.958 1.00 91.44 230 HIS A C 1
ATOM 1842 O O . HIS A 1 230 ? 6.511 -9.117 -1.323 1.00 91.44 230 HIS A O 1
ATOM 1848 N N . ILE A 1 231 ? 4.343 -9.674 -1.347 1.00 90.94 231 ILE A N 1
ATOM 1849 C CA . ILE A 1 231 ? 4.193 -9.655 0.116 1.00 90.94 231 ILE A CA 1
ATOM 1850 C C . ILE A 1 231 ? 5.207 -10.541 0.847 1.00 90.94 231 ILE A C 1
ATOM 1852 O O . ILE A 1 231 ? 5.791 -10.101 1.834 1.00 90.94 231 ILE A O 1
ATOM 1856 N N . ASP A 1 232 ? 5.479 -11.753 0.363 1.00 86.88 232 ASP A N 1
ATOM 1857 C CA . ASP A 1 232 ? 6.420 -12.657 1.031 1.00 86.88 232 ASP A CA 1
ATOM 1858 C C . ASP A 1 232 ? 7.869 -12.149 0.938 1.00 86.88 232 ASP A C 1
ATOM 1860 O O . ASP A 1 232 ? 8.583 -12.141 1.942 1.00 86.88 232 ASP A O 1
ATOM 1864 N N . GLU A 1 233 ? 8.294 -11.649 -0.225 1.00 88.25 233 GLU A N 1
ATOM 1865 C CA . GLU A 1 233 ? 9.619 -11.035 -0.401 1.00 88.25 233 GLU A CA 1
ATOM 1866 C C . GLU A 1 233 ? 9.765 -9.783 0.472 1.00 88.25 233 GLU A C 1
ATOM 1868 O O . GLU A 1 233 ? 10.743 -9.624 1.210 1.00 88.25 233 GLU A O 1
ATOM 1873 N N . ALA A 1 234 ? 8.770 -8.899 0.424 1.00 91.81 234 ALA A N 1
ATOM 1874 C CA . ALA A 1 234 ? 8.811 -7.617 1.101 1.00 91.81 234 ALA A CA 1
ATOM 1875 C C . ALA A 1 234 ? 8.772 -7.754 2.626 1.00 91.81 234 ALA A C 1
ATOM 1877 O O . ALA A 1 234 ? 9.450 -6.996 3.321 1.00 91.81 234 ALA A O 1
ATOM 1878 N N . MET A 1 235 ? 8.015 -8.716 3.162 1.00 88.31 235 MET A N 1
ATOM 1879 C CA . MET A 1 235 ? 7.942 -8.942 4.607 1.00 88.31 235 MET A CA 1
ATOM 1880 C C . MET A 1 235 ? 9.216 -9.579 5.177 1.00 88.31 235 MET A C 1
ATOM 1882 O O . MET A 1 235 ? 9.530 -9.322 6.336 1.00 88.31 235 MET A O 1
ATOM 1886 N N . ASN A 1 236 ? 9.971 -10.338 4.376 1.00 86.62 236 ASN A N 1
ATOM 1887 C CA . ASN A 1 236 ? 11.247 -10.937 4.788 1.00 86.62 236 ASN A CA 1
ATOM 1888 C C . ASN A 1 236 ? 12.462 -10.028 4.529 1.00 86.62 236 ASN A C 1
ATOM 1890 O O . ASN A 1 236 ? 13.544 -10.268 5.059 1.00 86.62 236 ASN A O 1
ATOM 1894 N N . THR A 1 237 ? 12.295 -8.966 3.738 1.00 88.25 237 THR A N 1
ATOM 1895 C CA . THR A 1 237 ? 13.382 -8.063 3.347 1.00 88.25 237 THR A CA 1
ATOM 1896 C C . THR A 1 237 ? 13.277 -6.733 4.090 1.00 88.25 237 THR A C 1
ATOM 1898 O O . THR A 1 237 ? 12.435 -5.889 3.772 1.00 88.25 237 THR A O 1
ATOM 1901 N N . GLN A 1 238 ? 14.175 -6.493 5.051 1.00 85.88 238 GLN A N 1
ATOM 1902 C CA . GLN A 1 238 ? 14.116 -5.323 5.943 1.00 85.88 238 GLN A CA 1
ATOM 1903 C C . GLN A 1 238 ? 14.064 -3.977 5.198 1.00 85.88 238 GLN A C 1
ATOM 1905 O O . GLN A 1 238 ? 13.319 -3.079 5.598 1.00 85.88 238 GLN A O 1
ATOM 1910 N N . VAL A 1 239 ? 14.802 -3.845 4.089 1.00 88.69 239 VAL A N 1
ATOM 1911 C CA . VAL A 1 239 ? 14.837 -2.610 3.285 1.00 88.69 239 VAL A CA 1
ATOM 1912 C C . VAL A 1 239 ? 13.539 -2.345 2.506 1.00 88.69 239 VAL A C 1
ATOM 1914 O O . VAL A 1 239 ? 13.252 -1.193 2.185 1.00 88.69 239 VAL A O 1
ATOM 1917 N N . LEU A 1 240 ? 12.728 -3.376 2.236 1.00 91.50 240 LEU A N 1
ATOM 1918 C CA . LEU A 1 240 ? 11.453 -3.260 1.514 1.00 91.50 240 LEU A CA 1
ATOM 1919 C C . LEU A 1 240 ? 10.259 -3.151 2.467 1.00 91.50 240 LEU A C 1
ATOM 1921 O O . LEU A 1 240 ? 9.347 -2.361 2.216 1.00 91.50 240 LEU A O 1
ATOM 1925 N N . SER A 1 241 ? 10.290 -3.890 3.581 1.00 92.31 241 SER A N 1
ATOM 1926 C CA . SER A 1 241 ? 9.168 -4.074 4.512 1.00 92.31 241 SER A CA 1
ATOM 1927 C C . SER A 1 241 ? 8.484 -2.765 4.909 1.00 92.31 241 SER A C 1
ATOM 1929 O O . SER A 1 241 ? 7.260 -2.642 4.843 1.00 92.31 241 SER A O 1
ATOM 1931 N N . SER A 1 242 ? 9.269 -1.739 5.249 1.00 92.31 242 SER A N 1
ATOM 1932 C CA . SER A 1 242 ? 8.736 -0.435 5.649 1.00 92.31 242 SER A CA 1
ATOM 1933 C C . SER A 1 242 ? 7.929 0.260 4.549 1.00 92.31 242 SER A C 1
ATOM 1935 O O . SER A 1 242 ? 6.833 0.751 4.824 1.00 92.31 242 SER A O 1
ATOM 1937 N N . ASN A 1 243 ? 8.443 0.323 3.319 1.00 95.25 243 ASN A N 1
ATOM 1938 C CA . ASN A 1 243 ? 7.724 0.972 2.219 1.00 95.25 243 ASN A CA 1
ATOM 1939 C C . ASN A 1 243 ? 6.597 0.085 1.677 1.00 95.25 243 ASN A C 1
ATOM 1941 O O . ASN A 1 243 ? 5.570 0.609 1.261 1.00 95.25 243 ASN A O 1
ATOM 1945 N N . PHE A 1 244 ? 6.728 -1.238 1.773 1.00 97.25 244 PHE A N 1
ATOM 1946 C CA . PHE A 1 244 ? 5.647 -2.159 1.444 1.00 97.25 244 PHE A CA 1
ATOM 1947 C C . PHE A 1 244 ? 4.451 -1.997 2.389 1.00 97.25 244 PHE A C 1
ATOM 1949 O O . PHE A 1 244 ? 3.333 -1.793 1.928 1.00 97.25 244 PHE A O 1
ATOM 1956 N N . CYS A 1 245 ? 4.676 -1.962 3.709 1.00 96.25 245 CYS A N 1
ATOM 1957 C CA . CYS A 1 245 ? 3.599 -1.714 4.677 1.00 96.25 245 CYS A CA 1
ATOM 1958 C C . CYS A 1 245 ? 2.931 -0.355 4.433 1.00 96.25 245 CYS A C 1
ATOM 1960 O O . CYS A 1 245 ? 1.719 -0.223 4.578 1.00 96.25 245 CYS A O 1
ATOM 1962 N N . LYS A 1 246 ? 3.713 0.660 4.033 1.00 96.06 246 LYS A N 1
ATOM 1963 C CA . LYS A 1 246 ? 3.179 1.969 3.637 1.00 96.06 246 LYS A CA 1
ATOM 1964 C C . LYS A 1 246 ? 2.236 1.838 2.438 1.00 96.06 246 LYS A C 1
ATOM 1966 O O . LYS A 1 246 ? 1.148 2.397 2.479 1.00 96.06 246 LYS A O 1
ATOM 1971 N N . LEU A 1 247 ? 2.641 1.101 1.403 1.00 97.75 247 LEU A N 1
ATOM 1972 C CA . LEU A 1 247 ? 1.825 0.890 0.210 1.00 97.75 247 LEU A CA 1
ATOM 1973 C C . LEU A 1 247 ? 0.523 0.146 0.528 1.00 97.75 247 LEU A C 1
ATOM 1975 O O . LEU A 1 247 ? -0.526 0.535 0.028 1.00 97.75 247 LEU A O 1
ATOM 1979 N N . VAL A 1 248 ? 0.566 -0.849 1.416 1.00 97.94 248 VAL A N 1
ATOM 1980 C CA . VAL A 1 248 ? -0.646 -1.534 1.899 1.00 97.94 248 VAL A CA 1
ATOM 1981 C C . VAL A 1 248 ? -1.562 -0.573 2.664 1.00 97.94 248 VAL A C 1
ATOM 1983 O O . VAL A 1 248 ? -2.769 -0.616 2.469 1.00 97.94 248 VAL A O 1
ATOM 1986 N N . CYS A 1 249 ? -1.018 0.350 3.468 1.00 97.12 249 CYS A N 1
ATOM 1987 C CA . CYS A 1 249 ? -1.828 1.385 4.126 1.00 97.12 249 CYS A CA 1
ATOM 1988 C C . CYS A 1 249 ? -2.469 2.362 3.124 1.00 97.12 249 CYS A C 1
ATOM 1990 O O . CYS A 1 249 ? -3.590 2.803 3.348 1.00 97.12 249 CYS A O 1
ATOM 1992 N N . ILE A 1 250 ? -1.776 2.707 2.030 1.00 97.25 250 ILE A N 1
ATOM 1993 C CA . ILE A 1 250 ? -2.338 3.541 0.953 1.00 97.25 250 ILE A CA 1
ATOM 1994 C C . ILE A 1 250 ? -3.473 2.794 0.245 1.00 97.25 250 ILE A C 1
ATOM 1996 O O . ILE A 1 250 ? -4.542 3.362 0.041 1.00 97.25 250 ILE A O 1
ATOM 2000 N N . TYR A 1 251 ? -3.250 1.522 -0.097 1.00 97.81 251 TYR A N 1
ATOM 2001 C CA . TYR A 1 251 ? -4.266 0.656 -0.695 1.00 97.81 251 TYR A CA 1
ATOM 2002 C C . TYR A 1 251 ? -5.508 0.560 0.199 1.00 97.81 251 TYR A C 1
ATOM 2004 O O . TYR A 1 251 ? -6.617 0.808 -0.265 1.00 97.81 251 TYR A O 1
ATOM 2012 N N . ASP A 1 252 ? -5.309 0.280 1.490 1.00 97.56 252 ASP A N 1
ATOM 2013 C CA . ASP A 1 252 ? -6.368 0.223 2.498 1.00 97.56 252 ASP A CA 1
ATOM 2014 C C . ASP A 1 252 ? -7.152 1.535 2.587 1.00 97.56 252 ASP A C 1
ATOM 2016 O O . ASP A 1 252 ? -8.378 1.547 2.520 1.00 97.56 252 ASP A O 1
ATOM 2020 N N . TYR A 1 253 ? -6.438 2.655 2.683 1.00 96.38 253 TYR A N 1
ATOM 2021 C CA . TYR A 1 253 ? -7.036 3.980 2.756 1.00 96.38 253 TYR A CA 1
ATOM 2022 C C . TYR A 1 253 ? -7.926 4.268 1.545 1.00 96.38 253 TYR A C 1
ATOM 2024 O O . TYR A 1 253 ? -9.066 4.691 1.709 1.00 96.38 253 TYR A O 1
ATOM 2032 N N . ILE A 1 254 ? -7.447 4.004 0.330 1.00 96.12 254 ILE A N 1
ATOM 2033 C CA . ILE A 1 254 ? -8.207 4.291 -0.893 1.00 96.12 254 ILE A CA 1
ATOM 2034 C C . ILE A 1 254 ? -9.385 3.325 -1.056 1.00 96.12 254 ILE A C 1
ATOM 2036 O O . ILE A 1 254 ? -10.453 3.745 -1.490 1.00 96.12 254 ILE A O 1
ATOM 2040 N N . LYS A 1 255 ? -9.220 2.051 -0.684 1.00 95.88 255 LYS A N 1
ATOM 2041 C CA . LYS A 1 255 ? -10.273 1.035 -0.803 1.00 95.88 255 LYS A CA 1
ATOM 2042 C C . LYS A 1 255 ? -11.387 1.207 0.229 1.00 95.88 255 LYS A C 1
ATOM 2044 O O . LYS A 1 255 ? -12.556 1.102 -0.120 1.00 95.88 255 LYS A O 1
ATOM 2049 N N . ASN A 1 256 ? -11.0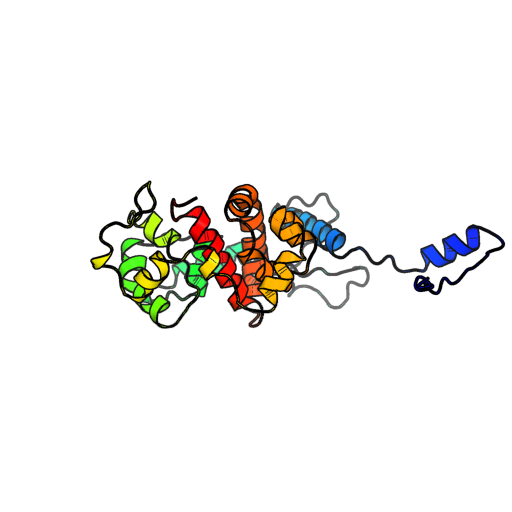18 1.417 1.494 1.00 95.38 256 ASN A N 1
ATOM 2050 C CA . ASN A 1 256 ? -11.899 1.155 2.634 1.00 95.38 256 ASN A CA 1
ATOM 2051 C C . ASN A 1 256 ? -12.300 2.407 3.420 1.00 95.38 256 ASN A C 1
ATOM 2053 O O . ASN A 1 256 ? -13.158 2.310 4.288 1.00 95.38 256 ASN A O 1
ATOM 2057 N N . SER A 1 257 ? -11.711 3.581 3.160 1.00 93.69 257 SER A N 1
ATOM 2058 C CA . SER A 1 257 ? -12.053 4.792 3.929 1.00 93.69 257 SER A CA 1
ATOM 2059 C C . SER A 1 257 ? -13.358 5.473 3.504 1.00 93.69 257 SER A C 1
ATOM 2061 O O . SER A 1 257 ? -13.792 6.388 4.193 1.00 93.69 257 SER A O 1
ATOM 2063 N N . HIS A 1 258 ? -13.943 5.088 2.362 1.00 92.56 258 HIS A N 1
ATOM 2064 C CA . HIS A 1 258 ? -15.047 5.795 1.686 1.00 92.56 258 HIS A CA 1
ATOM 2065 C C . HIS A 1 258 ? -14.755 7.270 1.328 1.00 92.56 258 HIS A C 1
ATOM 2067 O O . HIS A 1 258 ? -15.668 8.027 1.014 1.00 92.56 258 HIS A O 1
ATOM 2073 N N . ARG A 1 259 ? -13.480 7.691 1.324 1.00 89.44 259 ARG A N 1
ATOM 2074 C CA . ARG A 1 259 ? -13.074 9.075 0.999 1.00 89.44 259 ARG A CA 1
ATOM 2075 C C . ARG A 1 259 ? -12.742 9.311 -0.477 1.00 89.44 259 ARG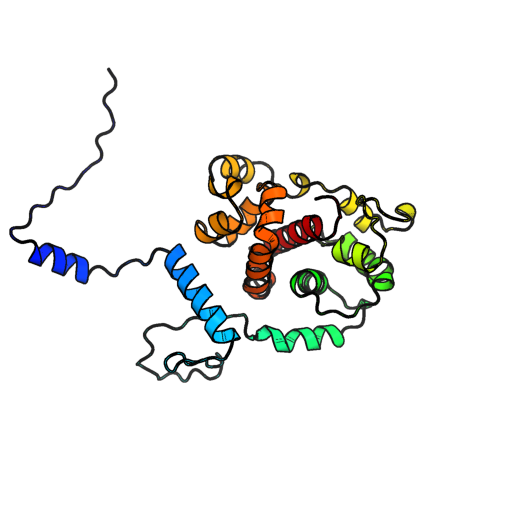 A C 1
ATOM 2077 O O . ARG A 1 259 ? -12.518 10.455 -0.863 1.00 89.44 259 ARG A O 1
ATOM 2084 N N . TYR A 1 260 ? -12.666 8.247 -1.275 1.00 87.88 260 TYR A N 1
ATOM 2085 C CA . TYR A 1 260 ? -12.258 8.272 -2.682 1.00 87.88 260 TYR A CA 1
ATOM 2086 C C . TYR A 1 260 ? -13.167 7.403 -3.513 1.00 87.88 260 TYR A C 1
ATOM 2088 O O . TYR A 1 260 ? -13.485 7.810 -4.651 1.00 87.88 260 TYR A O 1
#

Sequence (260 aa):
MESLPKIPVKYVQAPSYKEIFEVLSETKKRIPAHLFRMIKDELYELVLTDDPKGKLYVRDSEKIEEGVSTTEFVVGYGAISMVKKSESMATKGLVGLERVDLIREVVFENGYYDWGCVVNDVLPNICKGNARIPIFHFLNHAKLINPDGSIINETELSGGVLSRLNITPISFQSQGWDKRRSETVPEVKVGVNELYLAYDFSFFLRMMPYMEPGLIKRDMGELLKILKKHIDEAMNTQVLSSNFCKLVCIYDYIKNSHRY

Organism: Shigella boydii serotype 4 (strain Sb227) (NCBI:txid300268)

Foldseek 3Di:
DDDDDDDDDDDDDDPDVVVVVVVVVVPPPPPPVLNVVVVVLVVVVCVVVPPPPPDDDDDDPVPPDPPPPPDPDDDDQPQVCPPPVLVVLVVDDLQRDAQLNQLVCLLPVSDDDPLVCCQQPPQLVRLVPDDQHADLVSQLVVVQADLQLDGHPLVNGHPSNNVLSPDDLVNLADPDDLVVVLVVDVVLAVALVSLPSVDDPLNSLNNVSSRDLVRCLVCLVVLSVVLSRCSVVQCVDPSRVNSSSSSSNSSSCSPRSSND

Radius of gyration: 23.73 Å; chains: 1; bounding box: 54×65×68 Å

pLDDT: mean 78.5, std 18.13, range [36.94, 97.94]